Protein AF-A0A523XNG1-F1 (afdb_monomer)

Radius of gyration: 25.29 Å; Cα contacts (8 Å, |Δi|>4): 167; chains: 1; bounding box: 44×69×62 Å

Solvent-accessible surface area (backbone atoms only — not comparable to full-atom values): 12311 Å² total; per-residue (Å²): 112,40,64,36,93,86,78,64,47,81,35,57,76,86,56,52,53,36,89,88,77,67,47,50,52,62,57,50,49,53,42,52,52,52,52,54,37,55,75,67,72,49,75,40,75,43,84,68,94,45,79,54,52,57,51,45,35,73,76,38,58,74,57,48,78,44,50,44,74,53,77,81,76,88,73,95,68,96,73,94,74,93,75,81,92,80,79,80,85,72,84,76,75,63,83,88,76,68,74,87,78,79,88,76,88,79,89,82,88,84,87,89,81,83,95,82,76,81,85,74,83,78,82,66,81,70,62,69,42,67,39,91,83,79,64,46,79,35,60,91,44,64,45,37,93,87,79,60,50,65,45,50,41,63,33,94,88,76,64,49,78,36,53,33,83,38,53,46,35,92,85,78,64,48,78,37,86,46,82,70,82,124

Mean predicted aligned error: 21.6 Å

pLDDT: mean 70.04, std 17.82, range [36.97, 93.69]

Foldseek 3Di:
DAAQPPPRDDDDPPDQADPVPRDGRVLVVVLVVLVVCVVVVAQDEDADDDPSNVVCCVVPVVSVVSYDYDDDDDDDDDDDDDDDPDDPDDDDDPPVPDDDDDDDDDDDDDDDDDDDDDDDPPPPVFPWDQDPPPRDTDGPDQA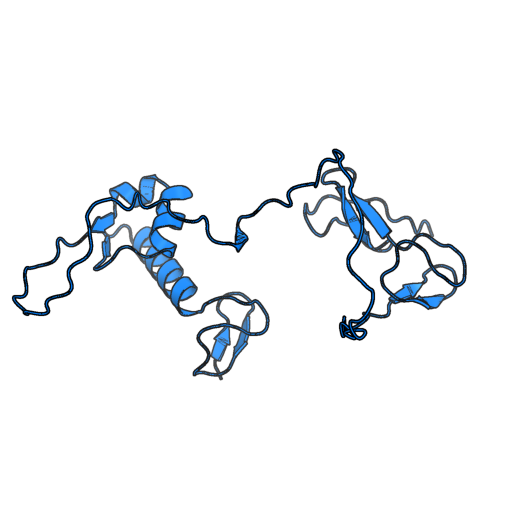GPPPRHGQWDADPVPRDIDGLQDQADPPPRHGDDRPPPD

Secondary structure (DSSP, 8-state):
-EE-TTT--EE-TT-SB-TTT--BHHHHHHHHHHHHHHHTTPPEEESS--HHHHHHHHH-HHHHTTEEEPPPP-----------S-----PPPPGGG-------------------------------EE-TTT--EE-S-SB-TTT--B-EEE-TTT--EEETT-SB-TTT--B---S---

Structure (mmCIF, N/CA/C/O backbone):
data_AF-A0A523XNG1-F1
#
_entry.id   AF-A0A523XNG1-F1
#
loop_
_atom_site.group_PDB
_atom_site.id
_atom_site.type_symbol
_atom_site.label_atom_id
_atom_site.label_alt_id
_atom_site.label_comp_id
_atom_site.label_asym_id
_atom_site.label_entity_id
_atom_site.label_seq_id
_atom_site.pdbx_PDB_ins_code
_atom_site.Cartn_x
_atom_site.Cartn_y
_atom_site.Cartn_z
_atom_site.occupancy
_atom_site.B_iso_or_equiv
_atom_site.auth_seq_id
_atom_site.auth_comp_id
_atom_site.auth_asym_id
_atom_site.auth_atom_id
_atom_site.pdbx_PDB_model_num
ATOM 1 N N . MET A 1 1 ? 13.057 14.222 16.673 1.00 81.25 1 MET A N 1
ATOM 2 C CA . MET A 1 1 ? 12.489 13.292 15.667 1.00 81.25 1 MET A CA 1
ATOM 3 C C . MET A 1 1 ? 11.329 12.572 16.316 1.00 81.25 1 MET A C 1
ATOM 5 O O . MET A 1 1 ? 11.451 12.178 17.470 1.00 81.25 1 MET A O 1
ATOM 9 N N . ARG A 1 2 ? 10.203 12.460 15.618 1.00 88.94 2 ARG A N 1
ATOM 10 C CA . ARG A 1 2 ? 9.001 11.766 16.097 1.00 88.94 2 ARG A CA 1
ATOM 11 C C . ARG A 1 2 ? 8.544 10.768 15.044 1.00 88.94 2 ARG A C 1
ATOM 13 O O . ARG A 1 2 ? 8.898 10.920 13.885 1.00 88.94 2 ARG A O 1
ATOM 20 N N . GLN A 1 3 ? 7.720 9.798 15.419 1.00 92.69 3 GLN A N 1
ATOM 21 C CA . GLN A 1 3 ? 7.167 8.848 14.455 1.00 92.69 3 GLN A CA 1
ATOM 22 C C . GLN A 1 3 ? 5.895 9.390 13.804 1.00 92.69 3 GLN A C 1
ATOM 24 O O . GLN A 1 3 ? 5.039 9.994 14.458 1.00 92.69 3 GLN A O 1
ATOM 29 N N . CYS A 1 4 ? 5.759 9.143 12.506 1.00 90.94 4 CYS A N 1
ATOM 30 C CA . CYS A 1 4 ? 4.531 9.379 11.772 1.00 90.94 4 CYS A CA 1
ATOM 31 C C . CYS A 1 4 ? 3.424 8.456 12.294 1.00 90.94 4 CYS A C 1
ATOM 33 O O . CYS A 1 4 ? 3.558 7.235 12.267 1.00 90.94 4 CYS A O 1
ATOM 35 N N . LEU A 1 5 ? 2.279 9.017 12.680 1.00 89.31 5 LEU A N 1
ATOM 36 C CA . LEU A 1 5 ? 1.151 8.241 13.208 1.00 89.31 5 LEU A CA 1
ATOM 37 C C . LEU A 1 5 ? 0.492 7.316 12.166 1.00 89.31 5 LEU A C 1
ATOM 39 O O . LEU A 1 5 ? -0.215 6.385 12.545 1.00 89.31 5 LEU A O 1
ATOM 43 N N . ALA A 1 6 ? 0.726 7.550 10.869 1.00 88.31 6 ALA A N 1
ATOM 44 C CA . ALA A 1 6 ? 0.162 6.746 9.781 1.00 88.31 6 ALA A CA 1
A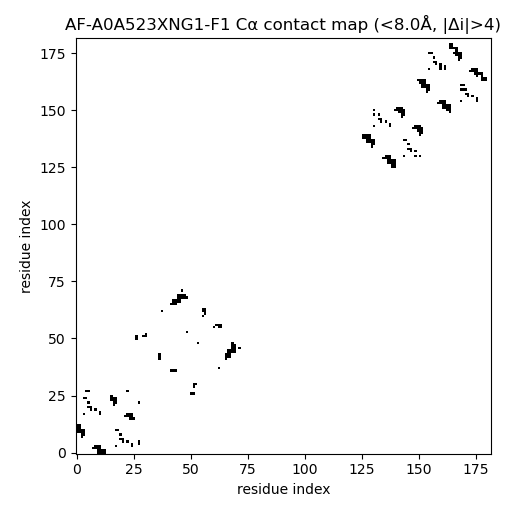TOM 45 C C . ALA A 1 6 ? 1.101 5.641 9.280 1.00 88.31 6 ALA A C 1
ATOM 47 O O . ALA A 1 6 ? 0.650 4.520 9.062 1.00 88.31 6 ALA A O 1
ATOM 48 N N . CYS A 1 7 ? 2.385 5.948 9.061 1.00 91.94 7 CYS A N 1
ATOM 49 C CA . CYS A 1 7 ? 3.336 5.001 8.467 1.00 91.94 7 CYS A CA 1
ATOM 50 C C . CYS A 1 7 ? 4.483 4.583 9.391 1.00 91.94 7 CYS A C 1
ATOM 52 O O . CYS A 1 7 ? 5.326 3.810 8.958 1.00 91.94 7 CYS A O 1
ATOM 54 N N . TRP A 1 8 ? 4.521 5.097 10.624 1.00 91.25 8 TRP A N 1
ATOM 55 C CA . TRP A 1 8 ? 5.505 4.791 11.676 1.00 91.25 8 TRP A CA 1
ATOM 56 C C . TRP A 1 8 ? 6.969 5.119 11.354 1.00 91.25 8 TRP A C 1
ATOM 58 O O . TRP A 1 8 ? 7.839 4.886 12.185 1.00 91.25 8 TRP A O 1
ATOM 68 N N . GLU A 1 9 ? 7.228 5.717 10.195 1.00 93.69 9 GLU A N 1
ATOM 69 C CA . GLU A 1 9 ? 8.536 6.261 9.829 1.00 93.69 9 GLU A CA 1
ATOM 70 C C . GLU A 1 9 ? 8.869 7.512 10.644 1.00 93.69 9 GLU A C 1
ATOM 72 O O . GLU A 1 9 ? 7.973 8.269 11.039 1.00 93.69 9 GLU A O 1
ATOM 77 N N . ASP A 1 10 ? 10.161 7.750 10.852 1.00 93.50 10 ASP A N 1
ATOM 78 C CA . ASP A 1 10 ? 10.650 8.936 11.545 1.00 93.50 10 ASP A CA 1
ATOM 79 C C . ASP A 1 10 ? 10.446 10.198 10.694 1.00 93.50 10 ASP A C 1
ATOM 81 O O . ASP A 1 10 ? 10.717 10.236 9.493 1.00 93.50 10 ASP A O 1
ATOM 85 N N . ILE A 1 11 ? 9.956 11.249 11.342 1.00 91.62 11 ILE A N 1
ATOM 86 C CA . ILE A 1 11 ? 9.750 12.581 10.777 1.00 91.62 11 ILE A CA 1
ATOM 87 C C . ILE A 1 11 ? 10.379 13.636 11.687 1.00 91.62 11 ILE A C 1
ATOM 89 O O . ILE A 1 11 ? 10.555 13.437 12.903 1.00 91.62 11 ILE A O 1
ATOM 93 N N . GLU A 1 12 ? 10.715 14.785 11.105 1.00 89.94 12 GLU A N 1
ATOM 94 C CA . GLU A 1 12 ? 11.171 15.922 11.889 1.00 89.94 12 GLU A CA 1
ATOM 95 C C . GLU A 1 12 ? 10.044 16.415 12.801 1.00 89.94 12 GLU A C 1
ATOM 97 O O . GLU A 1 12 ? 8.850 16.275 12.533 1.00 89.94 12 GLU A O 1
ATOM 102 N N . GLU A 1 13 ? 10.422 16.958 13.952 1.00 84.56 13 GLU A N 1
ATOM 103 C CA . GLU A 1 13 ? 9.447 17.356 14.970 1.00 84.56 13 GLU A CA 1
ATOM 104 C C . GLU A 1 13 ? 8.589 18.544 14.515 1.00 84.56 13 GLU A C 1
ATOM 106 O O . GLU A 1 13 ? 7.437 18.666 14.926 1.00 84.56 13 GLU A O 1
ATOM 111 N N . GLN A 1 14 ? 9.133 19.355 13.606 1.00 86.25 14 GLN A N 1
ATOM 112 C CA . GLN A 1 14 ? 8.494 20.530 13.014 1.00 86.25 14 GLN A CA 1
ATOM 113 C C . GLN A 1 14 ? 7.616 20.183 11.800 1.00 86.25 14 GLN A C 1
ATOM 115 O O . GLN A 1 14 ? 6.763 20.981 11.416 1.00 86.25 14 GLN A O 1
ATOM 120 N N . ASP A 1 15 ? 7.766 18.987 11.224 1.00 87.50 15 ASP A N 1
ATOM 121 C CA . ASP A 1 15 ? 7.017 18.596 10.035 1.00 87.50 15 ASP A CA 1
ATOM 122 C C . ASP A 1 15 ? 5.597 18.172 10.398 1.00 87.50 15 ASP A C 1
ATOM 124 O O . ASP A 1 15 ? 5.360 17.156 11.062 1.00 87.50 15 ASP A O 1
ATOM 128 N N . GLN A 1 16 ? 4.620 18.942 9.922 1.00 90.00 16 GLN A N 1
ATOM 129 C CA . GLN A 1 16 ? 3.205 18.582 10.005 1.00 90.00 16 GLN A CA 1
ATOM 130 C C . GLN A 1 16 ? 2.812 17.548 8.949 1.00 90.00 16 GLN A C 1
ATOM 132 O O . GLN A 1 16 ? 1.878 16.786 9.171 1.00 90.00 16 GLN A O 1
ATOM 137 N N . ILE A 1 17 ? 3.530 17.469 7.828 1.00 92.00 17 ILE A N 1
ATOM 138 C CA . ILE A 1 17 ? 3.247 16.530 6.738 1.00 92.00 17 ILE A CA 1
ATOM 139 C C . ILE A 1 17 ? 4.375 15.505 6.671 1.00 92.00 17 ILE A C 1
ATOM 141 O O . ILE A 1 17 ? 5.542 15.855 6.550 1.00 92.00 17 ILE A O 1
ATOM 145 N N . CYS A 1 18 ? 4.031 14.221 6.714 1.00 91.06 18 CYS A N 1
ATOM 146 C CA . CYS A 1 18 ? 5.023 13.166 6.550 1.00 91.06 18 CYS A CA 1
ATOM 147 C C . CYS A 1 18 ? 5.477 13.073 5.086 1.00 91.06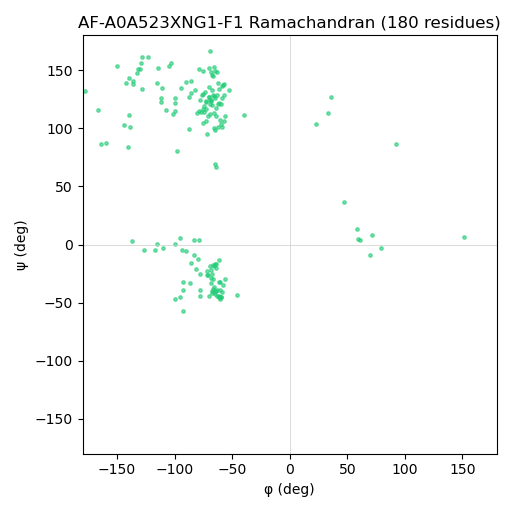 18 CYS A C 1
ATOM 149 O O . CYS A 1 18 ? 4.662 12.797 4.210 1.00 91.06 18 CYS A O 1
ATOM 151 N N . LEU A 1 19 ? 6.776 13.205 4.818 1.00 89.88 19 LEU A N 1
ATOM 152 C CA . LEU A 1 19 ? 7.330 13.089 3.460 1.00 89.88 19 LEU A CA 1
ATOM 153 C C . LEU A 1 19 ? 7.254 11.667 2.878 1.00 89.88 19 LEU A C 1
ATOM 155 O O . LEU A 1 19 ? 7.269 11.500 1.661 1.00 89.88 19 LEU A O 1
ATOM 159 N N . HIS A 1 20 ? 7.146 10.640 3.724 1.00 90.19 20 HIS A N 1
ATOM 160 C CA . HIS A 1 20 ? 7.049 9.252 3.274 1.00 90.19 20 HIS A CA 1
ATOM 161 C C . HIS A 1 20 ? 5.645 8.896 2.760 1.00 90.19 20 HIS A C 1
ATOM 163 O O . HIS A 1 20 ? 5.504 8.259 1.717 1.00 90.19 20 HIS A O 1
ATOM 169 N N . CYS A 1 21 ? 4.597 9.305 3.484 1.00 90.44 21 CYS A N 1
ATOM 170 C CA . CYS A 1 21 ? 3.212 8.930 3.169 1.00 90.44 21 CYS A CA 1
ATOM 171 C C . CYS A 1 21 ? 2.292 10.103 2.795 1.00 90.44 21 CYS A C 1
ATOM 173 O O . CYS A 1 21 ? 1.131 9.876 2.466 1.00 90.44 21 CYS A O 1
ATOM 175 N N . GLY A 1 22 ? 2.769 11.347 2.866 1.00 88.81 22 GLY A N 1
ATOM 176 C CA . GLY A 1 22 ? 1.997 12.559 2.573 1.00 88.81 22 GLY A CA 1
ATOM 177 C C . GLY A 1 22 ? 0.936 12.914 3.617 1.00 88.81 22 GLY A C 1
ATOM 178 O O . GLY A 1 22 ? 0.122 13.799 3.375 1.00 88.81 22 GLY A O 1
ATOM 179 N N . SER A 1 23 ? 0.898 12.223 4.759 1.00 88.19 23 SER A N 1
ATOM 180 C CA . SER A 1 23 ? -0.174 12.413 5.741 1.00 88.19 23 SER A CA 1
ATOM 181 C C . SER A 1 23 ? 0.076 13.612 6.652 1.00 88.19 23 SER A C 1
ATOM 183 O O . SER A 1 23 ? 1.158 13.719 7.243 1.00 88.19 23 SER A O 1
ATOM 185 N N . ASN A 1 24 ? -0.950 14.450 6.830 1.00 92.31 24 ASN A N 1
ATOM 186 C CA . ASN A 1 24 ? -0.953 15.527 7.814 1.00 92.31 24 ASN A CA 1
ATOM 187 C C . ASN A 1 24 ? -1.142 14.945 9.226 1.00 92.31 24 ASN A C 1
ATOM 189 O O . ASN A 1 24 ? -2.121 14.264 9.525 1.00 92.31 24 ASN A O 1
ATOM 193 N N . GLN A 1 25 ? -0.162 15.175 10.091 1.00 88.19 25 GLN A N 1
ATOM 194 C CA . GLN A 1 25 ? -0.109 14.623 11.435 1.00 88.19 25 GLN A CA 1
ATOM 195 C C . GLN A 1 25 ? -1.137 15.250 12.374 1.00 88.19 25 GLN A C 1
ATOM 197 O O . GLN A 1 25 ? -1.531 14.582 13.325 1.00 88.19 25 GLN A O 1
ATOM 202 N N . ASP A 1 26 ? -1.570 16.486 12.132 1.00 87.56 26 ASP A N 1
ATOM 203 C CA . ASP A 1 26 ? -2.567 17.142 12.979 1.00 87.56 26 ASP A CA 1
ATOM 204 C C . ASP A 1 26 ? -3.974 16.621 12.670 1.00 87.56 26 ASP A C 1
ATOM 206 O O . ASP A 1 26 ? -4.698 16.256 13.591 1.00 87.56 26 ASP A O 1
ATOM 210 N N . GLU A 1 27 ? -4.293 16.374 11.396 1.00 85.81 27 GLU A N 1
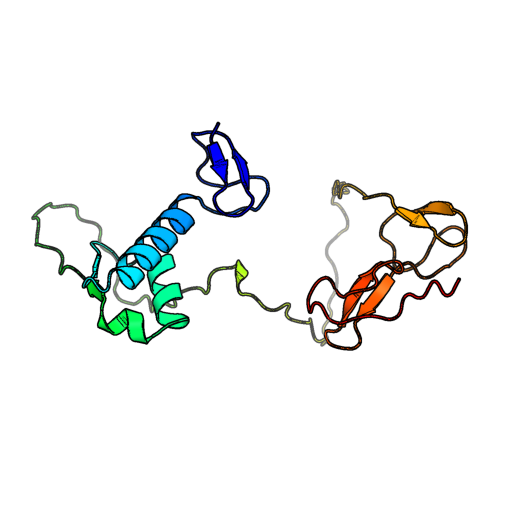ATOM 211 C CA . GLU A 1 27 ? -5.543 15.697 11.017 1.00 85.81 27 GLU A CA 1
ATOM 212 C C . GLU A 1 27 ? -5.640 14.279 11.612 1.00 85.81 27 GLU A C 1
ATOM 214 O O . GLU A 1 27 ? -6.702 13.855 12.073 1.00 85.81 27 GLU A O 1
ATOM 219 N N . ILE A 1 28 ? -4.523 13.539 11.650 1.00 86.00 28 ILE A N 1
ATOM 220 C CA . ILE A 1 28 ? -4.485 12.202 12.264 1.00 86.00 28 ILE A CA 1
ATOM 221 C C . ILE A 1 28 ? -4.683 12.282 13.782 1.00 86.00 28 ILE A C 1
ATOM 223 O O . ILE A 1 28 ? -5.375 11.433 14.351 1.00 86.00 28 ILE A O 1
ATOM 227 N N . LYS A 1 29 ? -4.090 13.279 14.452 1.00 84.75 29 LYS A N 1
ATOM 228 C CA . LYS A 1 29 ? -4.289 13.494 15.894 1.00 84.75 29 LYS A CA 1
ATOM 229 C C . LYS A 1 29 ? -5.742 13.831 16.203 1.00 84.75 29 LYS A C 1
ATOM 231 O O . LYS A 1 29 ? -6.294 13.238 17.128 1.00 84.75 29 LYS A O 1
ATOM 236 N N . ASP A 1 30 ? -6.359 14.712 15.422 1.00 83.81 30 ASP A N 1
ATOM 237 C CA . ASP A 1 30 ? -7.764 15.090 15.586 1.00 83.81 30 ASP A CA 1
ATOM 238 C C . ASP A 1 30 ? -8.676 13.875 15.418 1.00 83.81 30 ASP A C 1
ATOM 240 O O . ASP A 1 30 ? -9.521 13.597 16.271 1.00 83.81 30 ASP A O 1
ATOM 244 N N . TYR A 1 31 ? -8.446 13.074 14.376 1.00 83.25 31 TYR A N 1
ATOM 245 C CA . TYR A 1 31 ? -9.185 11.833 14.170 1.00 83.25 31 TYR A CA 1
ATOM 246 C C . TYR A 1 31 ? -9.010 10.854 15.341 1.00 83.25 31 TYR A C 1
ATOM 248 O O . TYR A 1 31 ? -9.989 10.298 15.846 1.00 83.25 31 TYR A O 1
ATOM 256 N N . LEU A 1 32 ? -7.780 10.658 15.824 1.00 80.88 32 LEU A N 1
ATOM 257 C CA . LEU A 1 32 ? -7.512 9.773 16.956 1.00 80.88 32 LEU A CA 1
ATOM 258 C C . LEU A 1 32 ? -8.187 10.278 18.241 1.00 80.88 32 LEU A C 1
ATOM 260 O O . LEU A 1 32 ? -8.748 9.477 18.991 1.00 80.88 32 LEU A O 1
ATOM 264 N N . ALA A 1 33 ? -8.190 11.591 18.477 1.00 80.25 33 ALA A N 1
ATOM 265 C CA . ALA A 1 33 ? -8.888 12.206 19.600 1.00 80.25 33 ALA A CA 1
ATOM 266 C C . ALA A 1 33 ? -10.401 11.947 19.529 1.00 80.25 33 ALA A C 1
ATOM 268 O O . ALA A 1 33 ? -10.994 11.522 20.524 1.00 80.25 33 ALA A O 1
ATOM 269 N N . LEU A 1 34 ? -11.015 12.102 18.351 1.00 79.88 34 LEU A N 1
ATOM 270 C CA . LEU A 1 34 ? -12.432 11.794 18.134 1.00 79.88 34 LEU A CA 1
ATOM 271 C C . LEU A 1 34 ? -12.747 10.316 18.393 1.00 79.88 34 LEU A C 1
ATOM 273 O O . LEU A 1 34 ? -13.706 10.000 19.100 1.00 79.88 34 LEU A O 1
ATOM 277 N N . VAL A 1 35 ? -11.915 9.399 17.891 1.00 80.25 35 VAL A N 1
ATOM 278 C CA . VAL A 1 35 ? -12.077 7.954 18.119 1.00 80.25 35 VAL A CA 1
ATOM 279 C C . VAL A 1 35 ? -11.989 7.615 19.608 1.00 80.25 35 VAL A C 1
ATOM 281 O O . VAL A 1 35 ? -12.823 6.867 20.122 1.00 80.25 35 VAL A O 1
ATOM 284 N N . LEU A 1 36 ? -11.020 8.184 20.328 1.00 75.00 36 LEU A N 1
ATOM 285 C CA . LEU A 1 36 ? -10.857 7.960 21.766 1.00 75.00 36 LEU A CA 1
ATOM 286 C C . LEU A 1 36 ? -12.027 8.533 22.578 1.00 75.00 36 LEU A C 1
ATOM 288 O O . LEU A 1 36 ? -12.457 7.920 23.559 1.00 75.00 36 LEU A O 1
ATOM 292 N N . LEU A 1 37 ? -12.576 9.679 22.176 1.00 74.19 37 LEU A N 1
ATOM 293 C CA . LEU A 1 37 ? -13.760 10.257 22.809 1.00 74.19 37 LEU A CA 1
ATOM 294 C C . LEU A 1 37 ? -15.012 9.402 22.569 1.00 74.19 37 LEU A C 1
ATOM 296 O O . LEU A 1 37 ? -15.747 9.128 23.524 1.00 74.19 37 LEU A O 1
ATOM 300 N N . LYS A 1 38 ? -15.189 8.886 21.346 1.00 72.19 38 LYS A N 1
ATOM 301 C CA . LYS A 1 38 ? -16.252 7.929 21.008 1.00 72.19 38 LYS A CA 1
ATOM 302 C C . LYS A 1 38 ? -16.147 6.648 21.840 1.00 72.19 38 LYS A C 1
ATOM 304 O O . LYS A 1 38 ? -17.142 6.197 22.405 1.00 72.19 38 LYS A O 1
ATOM 309 N N . GLN A 1 39 ? -14.945 6.086 21.991 1.00 74.88 39 GLN A N 1
ATOM 310 C CA . GLN A 1 39 ? -14.715 4.897 22.826 1.00 74.88 39 GLN A CA 1
ATOM 311 C C . GLN A 1 39 ? -15.082 5.126 24.299 1.00 74.88 39 GLN A C 1
ATOM 313 O O . GLN A 1 39 ? -15.559 4.209 24.965 1.00 74.88 39 GLN A O 1
ATOM 318 N N . ARG A 1 40 ? -14.912 6.352 24.809 1.00 70.69 40 ARG A N 1
ATOM 319 C CA . ARG A 1 40 ? -15.305 6.718 26.178 1.00 70.69 40 ARG A CA 1
ATOM 320 C C . ARG A 1 40 ? -16.789 7.092 26.324 1.00 70.69 40 ARG A C 1
ATOM 322 O O . ARG A 1 40 ? -17.175 7.469 27.429 1.00 70.69 40 ARG A O 1
ATOM 329 N N . LYS A 1 41 ? -17.609 6.988 25.263 1.00 62.50 41 LYS A N 1
ATOM 330 C CA . LYS A 1 41 ? -19.041 7.369 25.227 1.00 62.50 41 LYS A CA 1
ATOM 331 C C . LYS A 1 41 ? -19.316 8.749 25.841 1.00 62.50 41 LYS A C 1
ATOM 333 O O . LYS A 1 41 ? -20.301 8.940 26.553 1.00 62.50 41 LYS A O 1
ATOM 338 N N . LYS A 1 42 ? -18.408 9.703 25.640 1.00 62.62 42 LYS A N 1
ATOM 339 C CA . LYS A 1 42 ? -18.597 11.075 26.119 1.00 62.62 42 LYS A CA 1
ATOM 340 C C . LYS A 1 42 ? -19.200 11.899 24.991 1.00 62.62 42 LYS A C 1
ATOM 342 O O . LYS A 1 42 ? -18.708 11.815 23.872 1.00 62.62 42 LYS A O 1
ATOM 347 N N . LYS A 1 43 ? -20.217 12.709 25.300 1.00 61.66 43 LYS A N 1
ATOM 348 C CA . LYS A 1 43 ? -20.688 13.750 24.378 1.00 61.66 43 LYS A CA 1
ATOM 349 C C . LYS A 1 43 ? -19.522 14.675 24.054 1.00 61.66 43 LYS A C 1
ATOM 351 O O . LYS A 1 43 ? -18.823 15.119 24.969 1.00 61.66 43 LYS A O 1
ATOM 356 N N . ILE A 1 44 ? -19.292 14.906 22.769 1.00 65.69 44 ILE A N 1
ATOM 357 C CA . ILE 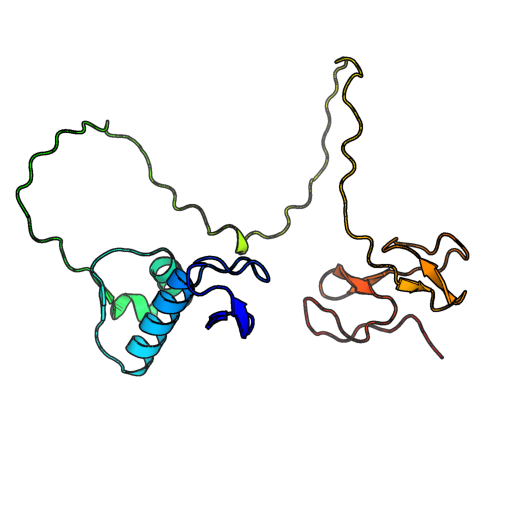A 1 44 ? -18.142 15.664 22.287 1.00 65.69 44 ILE A CA 1
ATOM 358 C C . ILE A 1 44 ? -18.609 17.081 21.977 1.00 65.69 44 ILE A C 1
ATOM 360 O O . ILE A 1 44 ? -19.547 17.271 21.204 1.00 65.69 44 ILE A O 1
ATOM 364 N N . THR A 1 45 ? -17.941 18.073 22.564 1.00 60.94 45 THR A N 1
ATOM 365 C CA . THR A 1 45 ? -18.105 19.480 22.188 1.00 60.94 45 THR A CA 1
ATOM 366 C C . THR A 1 45 ? -16.862 19.922 21.435 1.00 60.94 45 THR A C 1
ATOM 368 O O . THR A 1 45 ? -15.774 19.913 22.010 1.00 60.94 45 THR A O 1
ATOM 371 N N . ILE A 1 46 ? -17.011 20.270 20.157 1.00 61.50 46 ILE A N 1
ATOM 372 C CA . ILE A 1 46 ? -15.894 20.677 19.289 1.00 61.50 46 ILE A CA 1
ATOM 373 C C . ILE A 1 46 ? -16.036 22.173 18.980 1.00 61.50 46 ILE A C 1
ATOM 375 O O . ILE A 1 46 ? -17.155 22.614 18.691 1.00 61.50 46 ILE A O 1
ATOM 379 N N . PRO A 1 47 ? -14.944 22.957 19.071 1.00 54.06 47 PRO A N 1
ATOM 380 C CA . PRO A 1 47 ? -14.983 24.403 18.854 1.00 54.06 47 PRO A CA 1
ATOM 381 C C . PRO A 1 47 ? -15.179 24.810 17.384 1.00 54.06 47 PRO A C 1
ATOM 383 O O . PRO A 1 47 ? -15.733 25.875 17.141 1.00 54.06 47 PRO A O 1
ATOM 386 N N . GLU A 1 48 ? -14.778 23.981 16.413 1.00 68.25 48 GLU A N 1
ATOM 387 C CA . GLU A 1 48 ? -14.900 24.278 14.978 1.00 68.25 48 GLU A CA 1
ATOM 388 C C . GLU A 1 48 ? -15.082 22.993 14.148 1.00 68.25 48 GLU A C 1
ATOM 390 O O . GLU A 1 48 ? -14.670 21.907 14.564 1.00 68.25 48 GLU A O 1
ATOM 395 N N . GLN A 1 49 ? -15.725 23.096 12.982 1.00 67.38 49 GLN A N 1
ATOM 396 C CA . GLN A 1 49 ? -15.910 21.975 12.060 1.00 67.38 49 GLN A CA 1
ATOM 397 C C . GLN A 1 49 ? -14.597 21.682 11.325 1.00 67.38 49 GLN A C 1
ATOM 399 O O . GLN A 1 49 ? -14.099 22.516 10.575 1.00 67.38 49 GLN A O 1
ATOM 404 N N . THR A 1 50 ? -14.032 20.493 11.539 1.00 72.00 50 THR A N 1
ATOM 405 C CA . THR A 1 50 ? -12.790 20.059 10.884 1.00 72.00 50 THR A CA 1
ATOM 406 C C . THR A 1 50 ? -13.070 19.038 9.782 1.00 72.00 50 THR A C 1
ATOM 408 O O . THR A 1 50 ? -14.028 18.268 9.860 1.00 72.00 50 THR A O 1
ATOM 411 N N . SER A 1 51 ? -12.188 18.955 8.782 1.00 68.88 51 SER A N 1
ATOM 412 C CA . SER A 1 51 ? -12.265 17.958 7.698 1.00 68.88 51 SER A CA 1
ATOM 413 C C . SER A 1 51 ? -12.305 16.510 8.213 1.00 68.88 51 SER A C 1
ATOM 415 O O . SER A 1 51 ? -12.902 15.629 7.593 1.00 68.88 51 SER A O 1
ATOM 417 N N . ALA A 1 52 ? -11.680 16.253 9.368 1.00 65.25 52 ALA A N 1
ATOM 418 C CA . ALA A 1 52 ? -11.718 14.957 10.041 1.00 65.25 52 ALA A CA 1
ATOM 419 C C . ALA A 1 52 ? -13.118 14.632 10.590 1.00 65.25 52 ALA A C 1
ATOM 421 O O . ALA A 1 52 ? -13.524 13.470 10.588 1.00 65.25 52 ALA A O 1
ATOM 422 N N . LEU A 1 53 ? -13.868 15.647 11.025 1.00 66.88 53 LEU A N 1
ATOM 423 C CA . LEU A 1 53 ? -15.222 15.494 11.542 1.00 66.88 53 LEU A CA 1
ATOM 424 C C . LEU A 1 53 ? -16.216 15.131 10.437 1.00 66.88 53 LEU A C 1
ATOM 426 O O . LEU A 1 53 ? -16.999 14.202 10.619 1.00 66.88 53 LEU A O 1
ATOM 430 N N . ASP A 1 54 ? -16.136 15.797 9.283 1.00 66.12 54 ASP A N 1
ATOM 431 C CA . ASP A 1 54 ? -16.991 15.494 8.126 1.00 66.12 54 ASP A CA 1
ATOM 432 C C . ASP A 1 54 ? -16.814 14.041 7.668 1.00 66.12 54 ASP A C 1
ATOM 434 O O . ASP A 1 54 ? -17.785 13.330 7.418 1.00 66.12 54 ASP A O 1
ATOM 438 N N . TYR A 1 55 ? -15.572 13.551 7.656 1.00 65.88 55 TYR A N 1
ATOM 439 C CA . TYR A 1 55 ? -15.290 12.154 7.341 1.00 65.88 55 TYR A CA 1
ATOM 440 C C . TYR A 1 55 ? -15.855 11.177 8.386 1.00 65.88 55 TYR A C 1
ATOM 442 O O . TYR A 1 55 ? -16.385 10.122 8.034 1.00 65.88 55 TYR A O 1
ATOM 450 N N . VAL A 1 56 ? -15.761 11.510 9.677 1.00 66.06 56 VAL A N 1
ATOM 451 C CA . VAL A 1 56 ? -16.334 10.686 10.754 1.00 66.06 56 VAL A CA 1
ATOM 452 C C . VAL A 1 56 ? -17.859 10.615 10.636 1.00 66.06 56 VAL A C 1
ATOM 454 O O . VAL A 1 56 ? -18.421 9.534 10.816 1.00 66.06 56 VAL A O 1
ATOM 457 N N . ILE A 1 57 ? -18.514 11.726 10.290 1.00 68.81 57 ILE A N 1
ATOM 458 C CA . ILE A 1 57 ? -19.963 11.792 10.058 1.00 68.81 57 ILE A CA 1
ATOM 459 C C . ILE A 1 57 ? -20.362 10.935 8.842 1.00 68.81 57 ILE A C 1
ATOM 461 O O . ILE A 1 57 ? -21.334 10.184 8.928 1.00 68.81 57 ILE A O 1
ATOM 465 N N . ASP A 1 58 ? -19.589 10.981 7.751 1.00 65.06 58 ASP A N 1
ATOM 46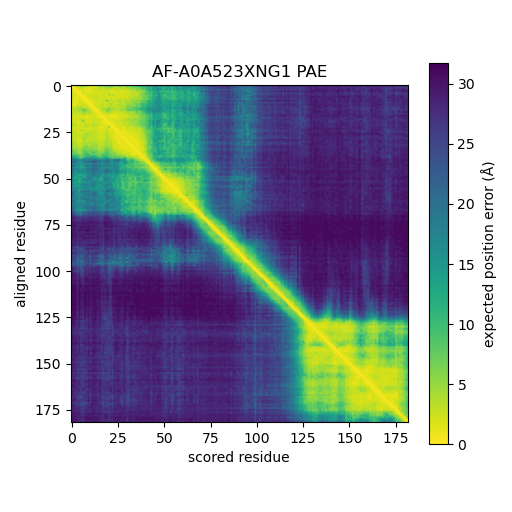6 C CA . ASP A 1 58 ? -19.836 10.194 6.531 1.00 65.06 58 ASP A CA 1
ATOM 467 C C . ASP A 1 58 ? -19.671 8.677 6.741 1.00 65.06 58 ASP A C 1
ATOM 469 O O . ASP A 1 58 ? -20.418 7.876 6.173 1.00 65.06 58 ASP A O 1
ATOM 473 N N . VAL A 1 59 ? -18.679 8.256 7.533 1.00 62.31 59 VAL A N 1
ATOM 474 C CA . VAL A 1 59 ? -18.364 6.830 7.744 1.00 62.31 59 VAL A CA 1
ATOM 475 C C . VAL A 1 59 ? -19.194 6.210 8.864 1.00 62.31 59 VAL A C 1
ATOM 477 O O . VAL A 1 59 ? -19.534 5.027 8.799 1.00 62.31 59 VAL A O 1
ATOM 480 N N . ASP A 1 60 ? -19.524 6.984 9.894 1.00 64.38 60 ASP A N 1
ATOM 481 C CA . ASP A 1 60 ? -20.280 6.508 11.043 1.00 64.38 60 ASP A CA 1
ATOM 482 C C . ASP A 1 60 ? -21.287 7.576 11.504 1.00 64.38 60 ASP A C 1
ATOM 484 O O . ASP A 1 60 ? -21.024 8.324 12.456 1.00 64.38 60 ASP A O 1
ATOM 488 N N . PRO A 1 61 ? -22.472 7.628 10.863 1.00 65.25 61 PRO A N 1
ATOM 489 C CA . PRO A 1 61 ? -23.463 8.681 11.092 1.00 65.25 61 PRO A CA 1
ATOM 490 C C . PRO A 1 61 ? -24.025 8.682 12.517 1.00 65.25 61 PRO A C 1
ATOM 492 O O . PRO A 1 61 ? -24.562 9.689 12.961 1.00 65.25 61 PRO A O 1
ATOM 495 N N . LYS A 1 62 ? -23.860 7.587 13.271 1.00 66.94 62 LYS A N 1
ATOM 496 C CA . LYS A 1 62 ? -24.263 7.512 14.684 1.00 66.94 62 LYS A CA 1
ATOM 497 C C . LYS A 1 62 ? -23.395 8.399 15.572 1.00 66.94 62 LYS A C 1
ATOM 499 O O . LYS A 1 62 ? -23.861 8.895 16.586 1.00 66.94 62 LYS A O 1
ATOM 504 N N . THR A 1 63 ? -22.141 8.631 15.178 1.00 64.06 63 THR A N 1
ATOM 505 C CA . THR A 1 63 ? -21.239 9.548 15.893 1.00 64.06 63 THR A CA 1
ATOM 506 C C . THR A 1 63 ? -21.715 10.994 15.789 1.00 64.06 63 THR A C 1
ATOM 508 O O . THR A 1 63 ? -21.486 11.767 16.712 1.00 64.06 63 THR A O 1
ATOM 511 N N . ALA A 1 64 ? -22.399 11.357 14.697 1.00 61.56 64 ALA A N 1
ATOM 512 C CA . ALA A 1 64 ? -22.924 12.705 14.488 1.00 61.56 64 ALA A CA 1
ATOM 513 C C . ALA A 1 64 ? -23.942 13.105 15.568 1.00 61.56 64 ALA A C 1
ATOM 515 O O . ALA A 1 64 ? -23.997 14.267 15.955 1.00 61.56 64 ALA A O 1
ATOM 516 N N . GLU A 1 65 ? -24.704 12.142 16.094 1.00 64.56 65 GLU A N 1
ATOM 517 C CA . GLU A 1 65 ? -25.705 12.378 17.141 1.00 64.56 65 GLU A CA 1
ATOM 518 C C . GLU A 1 65 ? -25.069 12.678 18.515 1.00 64.56 65 GLU A C 1
ATOM 520 O O . GLU A 1 65 ? -25.687 13.323 19.364 1.00 64.56 65 GLU A O 1
ATOM 525 N N . ASP A 1 66 ? -23.817 12.255 18.724 1.00 65.38 66 ASP A N 1
ATOM 526 C CA . ASP A 1 66 ? -23.045 12.469 19.956 1.00 65.38 66 ASP A CA 1
ATOM 527 C C . ASP A 1 66 ? -22.151 13.727 19.908 1.00 65.38 66 ASP A C 1
ATOM 529 O O . ASP A 1 66 ? -21.513 14.080 20.910 1.00 65.38 66 ASP A O 1
ATOM 533 N N . ILE A 1 67 ? -22.099 14.406 18.756 1.00 64.50 67 ILE A N 1
ATOM 534 C CA . ILE A 1 67 ? -21.303 15.614 18.529 1.00 64.50 67 ILE A CA 1
ATOM 535 C C . ILE A 1 67 ? -22.204 16.847 18.648 1.00 64.50 67 ILE A C 1
ATOM 537 O O . ILE A 1 67 ? -23.165 17.027 17.905 1.00 64.50 67 ILE A O 1
ATOM 541 N N . THR A 1 68 ? -21.853 17.746 19.562 1.00 64.75 68 THR A N 1
ATOM 542 C CA . THR A 1 68 ? -22.463 19.075 19.683 1.00 64.75 68 THR A CA 1
ATOM 543 C C . THR A 1 68 ? -21.450 20.142 19.297 1.00 64.75 68 THR A C 1
ATOM 545 O O . THR A 1 68 ? -20.385 20.247 19.899 1.00 64.75 68 THR A O 1
ATOM 548 N N . PHE A 1 69 ? -21.782 20.966 18.308 1.00 66.75 69 PHE A N 1
ATOM 549 C CA . PHE A 1 69 ? -20.980 22.137 17.966 1.00 66.75 69 PHE A CA 1
ATOM 550 C C . PHE A 1 69 ? -21.209 23.234 19.004 1.00 66.75 69 PHE A C 1
ATOM 552 O O . PHE A 1 69 ? -22.356 23.575 19.314 1.00 66.75 69 PHE A O 1
ATOM 559 N N . ALA A 1 70 ? -20.131 23.793 19.553 1.00 50.94 70 ALA A N 1
ATOM 560 C CA . ALA A 1 70 ? -20.258 24.982 20.380 1.00 50.94 70 ALA A CA 1
ATOM 561 C C . ALA A 1 70 ? -20.708 26.149 19.488 1.00 50.94 70 ALA A C 1
ATOM 563 O O . ALA A 1 70 ? -20.029 26.512 18.532 1.00 50.94 70 ALA A O 1
ATOM 564 N N . LYS A 1 71 ? -21.871 26.739 19.788 1.00 43.62 71 LYS A N 1
ATOM 565 C CA . LYS A 1 71 ? -22.289 28.008 19.183 1.00 43.62 71 LYS A CA 1
ATOM 566 C C . LYS A 1 71 ? -21.222 29.055 19.534 1.00 43.62 71 LYS A C 1
ATOM 568 O O . LYS A 1 71 ? -20.951 29.204 20.728 1.00 43.62 71 LYS A O 1
ATOM 573 N N . PRO A 1 72 ? -20.626 29.770 18.564 1.00 41.28 72 PRO A N 1
ATOM 574 C CA . PRO A 1 72 ? -19.605 30.755 18.883 1.00 41.28 72 PRO A CA 1
ATOM 575 C C . PRO A 1 72 ? -20.225 31.833 19.775 1.00 41.28 72 PRO A C 1
ATOM 577 O O . PRO A 1 72 ? -21.245 32.441 19.431 1.00 41.28 72 PRO A O 1
ATOM 580 N N . ALA A 1 73 ? -19.641 32.012 20.960 1.00 37.19 73 ALA A N 1
ATOM 581 C CA . ALA A 1 73 ? -19.919 33.161 21.799 1.00 37.19 73 ALA A CA 1
ATOM 582 C C . ALA A 1 73 ? -19.458 34.403 21.033 1.00 37.19 73 ALA A C 1
ATOM 584 O O . ALA A 1 73 ? -18.355 34.442 20.494 1.00 37.19 73 ALA A O 1
ATOM 585 N N . ALA A 1 74 ? -20.351 35.383 20.932 1.00 42.03 74 ALA A N 1
ATOM 586 C CA . ALA A 1 74 ? -20.066 36.664 20.322 1.00 42.03 74 ALA A CA 1
ATOM 587 C C . ALA A 1 74 ? -18.927 37.353 21.085 1.00 42.03 74 ALA A C 1
ATOM 589 O O . ALA A 1 74 ? -19.137 37.852 22.188 1.00 42.03 74 ALA A O 1
ATOM 590 N N . GLU A 1 75 ? -17.746 37.403 20.481 1.00 38.41 75 GLU A N 1
ATOM 591 C CA . GLU A 1 75 ? -16.716 38.372 20.828 1.00 38.41 75 GLU A CA 1
ATOM 592 C C . GLU A 1 75 ? -16.750 39.485 19.780 1.00 38.41 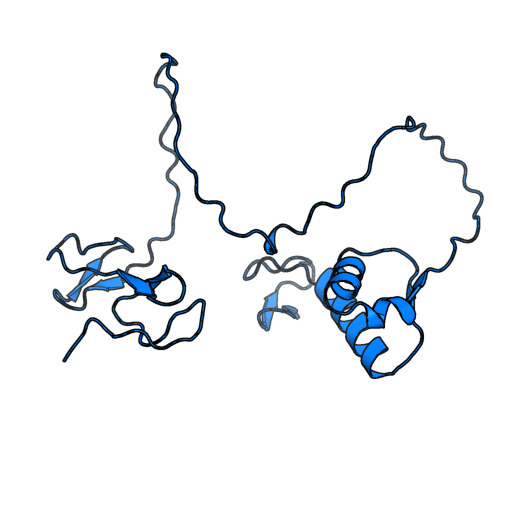75 GLU A C 1
ATOM 594 O O . GLU A 1 75 ? -16.490 39.295 18.592 1.00 38.41 75 GLU A O 1
ATOM 599 N N . THR A 1 76 ? -17.161 40.662 20.243 1.00 43.41 76 THR A N 1
ATOM 600 C CA . THR A 1 76 ? -17.017 41.946 19.566 1.00 43.41 76 THR A CA 1
ATOM 601 C C . THR A 1 76 ? -15.545 42.207 19.262 1.00 43.41 76 THR A C 1
ATOM 603 O O . THR A 1 76 ? -14.777 42.557 20.154 1.00 43.41 76 THR A O 1
ATOM 606 N N . GLY A 1 77 ? -15.177 42.073 17.993 1.00 38.19 77 GLY A N 1
ATOM 607 C CA . GLY A 1 77 ? -13.917 42.544 17.433 1.00 38.19 77 GLY A CA 1
ATOM 608 C C . GLY A 1 77 ? -14.168 43.033 16.014 1.00 38.19 77 GLY A C 1
ATOM 609 O O . GLY A 1 77 ? -14.363 42.238 15.098 1.00 38.19 77 GLY A O 1
ATOM 610 N N . GLU A 1 78 ? -14.235 44.352 15.844 1.00 40.47 78 GLU A N 1
ATOM 611 C CA . GLU A 1 78 ? -14.306 45.013 14.544 1.00 40.47 78 GLU A CA 1
ATOM 612 C C . GLU A 1 78 ? -13.117 44.610 13.668 1.00 40.47 78 GLU A C 1
ATOM 614 O O . GLU A 1 78 ? -12.005 45.073 13.883 1.00 40.47 78 GLU A O 1
ATOM 619 N N . HIS A 1 79 ? -13.366 43.837 12.613 1.00 42.25 79 HIS A N 1
ATOM 620 C CA . HIS A 1 79 ? -12.587 43.936 11.384 1.00 42.25 79 HIS A CA 1
ATOM 621 C C . HIS A 1 79 ? -13.520 43.815 10.182 1.00 42.25 79 HIS A C 1
ATOM 623 O O . HIS A 1 79 ? -14.129 42.783 9.907 1.00 42.25 79 HIS A O 1
ATOM 629 N N . GLN A 1 80 ? -13.652 44.933 9.472 1.00 45.56 80 GLN A N 1
ATOM 630 C CA . GLN A 1 80 ? -14.372 45.029 8.214 1.00 45.56 80 GLN A CA 1
ATOM 631 C C . GLN A 1 80 ? -13.652 44.199 7.145 1.00 45.56 80 GLN A C 1
ATOM 633 O O . GLN A 1 80 ? -12.576 44.569 6.687 1.00 45.56 80 GLN A O 1
ATOM 638 N N . ALA A 1 81 ? -14.289 43.130 6.679 1.00 36.97 81 ALA A N 1
ATOM 639 C CA . ALA A 1 81 ? -14.027 42.569 5.362 1.00 36.97 81 ALA A CA 1
ATOM 640 C C . ALA A 1 81 ? -15.364 42.166 4.735 1.00 36.97 81 ALA A C 1
ATOM 642 O O . ALA A 1 81 ? -15.971 41.152 5.070 1.00 36.97 81 ALA A O 1
ATOM 643 N N . ARG A 1 82 ? -15.852 43.021 3.834 1.00 42.62 82 ARG A N 1
ATOM 644 C CA . ARG A 1 82 ? -17.029 42.756 3.007 1.00 42.62 82 ARG A CA 1
ATOM 645 C C . ARG A 1 82 ? -16.749 41.542 2.116 1.00 42.62 82 ARG A C 1
ATOM 647 O O . ARG A 1 82 ? -15.848 41.601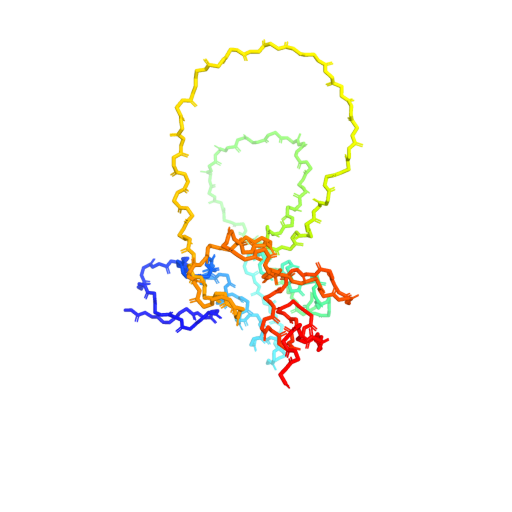 1.285 1.00 42.62 82 ARG A O 1
ATOM 654 N N . THR A 1 83 ? -17.554 40.490 2.228 1.00 46.59 83 THR A N 1
ATOM 655 C CA . THR A 1 83 ? -17.687 39.445 1.199 1.00 46.59 83 THR A CA 1
ATOM 656 C C . THR A 1 83 ? -19.113 39.469 0.631 1.00 46.59 83 THR A C 1
ATOM 658 O O . THR A 1 83 ? -20.062 39.693 1.384 1.00 46.59 83 THR A O 1
ATOM 661 N N . PRO A 1 84 ? -19.292 39.310 -0.694 1.00 45.28 84 PRO A N 1
ATOM 662 C CA . PRO A 1 84 ? -20.606 39.349 -1.331 1.00 45.28 84 PRO A CA 1
ATOM 663 C C . PRO A 1 84 ? -21.411 38.054 -1.091 1.00 45.28 84 PRO A C 1
ATOM 665 O O . PRO A 1 84 ? -20.823 36.975 -0.993 1.00 45.28 84 PRO A O 1
ATOM 668 N N . PRO A 1 85 ? -22.755 38.125 -1.038 1.00 44.12 85 PRO A N 1
ATOM 669 C CA . PRO A 1 85 ? -23.612 36.955 -0.879 1.00 44.12 85 PRO A CA 1
ATOM 670 C C . PRO A 1 85 ? -23.742 36.206 -2.214 1.00 44.12 85 PRO A C 1
ATOM 672 O O . PRO A 1 85 ? -24.149 36.792 -3.215 1.00 44.12 85 PRO A O 1
ATOM 675 N N . GLY A 1 86 ? -23.414 34.910 -2.237 1.00 50.31 86 GLY A N 1
ATOM 676 C CA . GLY A 1 86 ? -23.693 34.062 -3.407 1.00 50.31 86 GLY A CA 1
ATOM 677 C C . GLY A 1 86 ? -22.767 32.871 -3.661 1.00 50.31 86 GLY A C 1
ATOM 678 O O . GLY A 1 86 ? -22.917 32.222 -4.693 1.00 50.31 86 GLY A O 1
ATOM 679 N N . ALA A 1 87 ? -21.820 32.549 -2.778 1.00 42.31 87 ALA A N 1
ATOM 680 C CA . ALA A 1 87 ? -20.985 31.363 -2.958 1.00 42.31 87 ALA A CA 1
ATOM 681 C C . ALA A 1 87 ? -21.662 30.125 -2.349 1.00 42.31 87 ALA A C 1
ATOM 683 O O . ALA A 1 87 ? -21.610 29.892 -1.144 1.00 42.31 87 ALA A O 1
ATOM 684 N N . THR A 1 88 ? -22.306 29.325 -3.196 1.00 46.41 88 THR A N 1
ATOM 685 C CA . THR A 1 88 ? -22.736 27.960 -2.874 1.00 46.41 88 THR A CA 1
ATOM 686 C C . THR A 1 88 ? -21.497 27.139 -2.504 1.00 46.41 88 THR A C 1
ATOM 688 O O . THR A 1 88 ? -20.704 26.781 -3.375 1.00 46.41 88 THR A O 1
ATOM 691 N N . TYR A 1 89 ? -21.294 26.878 -1.213 1.00 45.59 89 TYR A N 1
ATOM 692 C CA . TYR A 1 89 ? -20.209 26.028 -0.726 1.00 45.59 89 TYR A CA 1
ATOM 693 C C . TYR A 1 89 ? -20.488 24.578 -1.139 1.00 45.59 89 TYR A C 1
ATOM 695 O O . TYR A 1 89 ? -21.446 23.962 -0.675 1.00 45.59 89 TYR A O 1
ATOM 703 N N . GLN A 1 90 ? -19.670 24.041 -2.045 1.00 50.34 90 GLN A N 1
ATOM 704 C CA . GLN A 1 90 ? -19.590 22.605 -2.290 1.00 50.34 90 GLN A CA 1
ATOM 705 C C . GLN A 1 90 ? -18.357 22.073 -1.551 1.00 50.34 90 GLN A C 1
ATOM 707 O O . GLN A 1 90 ? -17.245 22.458 -1.921 1.00 50.34 90 GLN A O 1
ATOM 712 N N . PRO A 1 91 ? -18.508 21.207 -0.532 1.00 52.38 91 PRO A N 1
ATOM 713 C CA . PRO A 1 91 ? -17.359 20.585 0.110 1.00 52.38 91 PRO A CA 1
ATOM 714 C C . PRO A 1 91 ? -16.636 19.706 -0.915 1.00 52.38 91 PRO A C 1
ATOM 716 O O . PRO A 1 91 ? -17.197 18.753 -1.469 1.00 52.38 91 PRO A O 1
ATOM 719 N N . ALA A 1 92 ? -15.385 20.051 -1.212 1.00 59.22 92 ALA A N 1
ATOM 720 C CA . ALA A 1 92 ? -14.536 19.227 -2.052 1.00 59.22 92 ALA A CA 1
ATOM 721 C C . ALA A 1 92 ? -14.198 17.946 -1.283 1.00 59.22 92 ALA A C 1
ATOM 723 O O . ALA A 1 92 ? -13.616 17.995 -0.201 1.00 59.22 92 ALA A O 1
ATOM 724 N N . LYS A 1 93 ? -14.555 16.789 -1.852 1.00 58.06 93 LYS A N 1
ATOM 725 C CA . LYS A 1 93 ? -14.125 15.490 -1.324 1.00 58.06 93 LYS A CA 1
ATOM 726 C C . LYS A 1 93 ? -12.600 15.489 -1.182 1.00 58.06 93 LYS A C 1
ATOM 728 O O . LYS A 1 93 ? -11.922 15.873 -2.141 1.00 58.06 93 LYS A O 1
ATOM 733 N N . PRO A 1 94 ? -12.052 15.040 -0.042 1.00 56.12 94 PRO A N 1
ATOM 734 C CA . PRO A 1 94 ? -10.613 15.019 0.155 1.00 56.12 94 PRO A CA 1
ATOM 735 C C . PRO A 1 94 ? -9.950 14.159 -0.930 1.00 56.12 94 PRO A C 1
ATOM 737 O O . PRO A 1 94 ? -10.440 13.091 -1.310 1.00 56.12 94 PRO A O 1
ATOM 740 N N . SER A 1 95 ? -8.843 14.666 -1.471 1.00 52.91 95 SER A N 1
ATOM 741 C CA . SER A 1 95 ? -8.219 14.216 -2.726 1.00 52.91 95 SER A CA 1
ATOM 742 C C . SER A 1 95 ? -7.751 12.753 -2.729 1.00 52.91 95 SER A C 1
ATOM 744 O O . SER A 1 95 ? -7.507 12.187 -3.795 1.00 52.91 95 SER A O 1
ATOM 746 N N . TRP A 1 96 ? -7.690 12.105 -1.565 1.00 60.59 96 TRP A N 1
ATOM 747 C CA . TRP A 1 96 ? -7.323 10.698 -1.410 1.00 60.59 96 TRP A CA 1
ATOM 748 C C . TRP A 1 96 ? -8.489 9.709 -1.636 1.00 60.59 96 TRP A C 1
ATOM 750 O O . TRP A 1 96 ? -8.251 8.508 -1.754 1.00 60.59 96 TRP A O 1
ATOM 760 N N . LEU A 1 97 ? -9.737 10.188 -1.765 1.00 55.31 97 LEU A N 1
ATOM 761 C CA . LEU A 1 97 ? -10.945 9.368 -1.992 1.00 55.31 97 LEU A CA 1
ATOM 762 C C . LEU A 1 97 ? -11.365 9.233 -3.476 1.00 55.31 97 LEU A C 1
ATOM 764 O O . LEU A 1 97 ? -12.404 8.643 -3.787 1.00 55.31 97 LEU A O 1
ATOM 768 N N . GLY A 1 98 ? -10.568 9.745 -4.420 1.00 46.03 98 GLY A N 1
ATOM 769 C CA . GLY A 1 98 ? -10.859 9.674 -5.856 1.00 46.03 98 GLY A CA 1
ATOM 770 C C . GLY A 1 98 ? -10.667 8.274 -6.461 1.00 46.03 98 GLY A C 1
ATOM 771 O O . GLY A 1 98 ? -9.576 7.706 -6.431 1.00 46.03 98 GLY A O 1
ATOM 772 N N . ARG A 1 99 ? -11.714 7.714 -7.087 1.00 49.53 99 ARG A N 1
ATOM 773 C CA . ARG A 1 99 ? -11.570 6.570 -8.012 1.00 49.53 99 ARG A CA 1
ATOM 774 C C . ARG A 1 99 ? -10.807 7.013 -9.271 1.00 49.53 99 ARG A C 1
ATOM 776 O O . ARG A 1 99 ? -11.046 8.123 -9.739 1.00 49.53 99 ARG A O 1
ATOM 783 N N . PRO A 1 100 ? -9.974 6.150 -9.884 1.00 46.09 100 PRO A N 1
ATOM 784 C CA . PRO A 1 100 ? -9.378 6.447 -11.182 1.00 46.09 100 PRO A CA 1
ATOM 785 C C . PRO A 1 100 ? -10.489 6.539 -12.235 1.00 46.09 100 PRO A C 1
ATOM 787 O O . PRO A 1 100 ? -11.130 5.539 -12.564 1.00 46.09 100 PRO A O 1
ATOM 790 N N . THR A 1 101 ? -10.749 7.743 -12.738 1.00 46.41 101 THR A N 1
ATOM 791 C CA . THR A 1 101 ? -11.619 7.962 -13.889 1.00 46.41 101 THR A CA 1
ATOM 792 C C . THR A 1 101 ? -10.885 7.485 -15.139 1.00 46.41 101 THR A C 1
ATOM 794 O O . THR A 1 101 ? -9.820 7.974 -15.504 1.00 46.41 101 THR A O 1
ATOM 797 N N . THR A 1 102 ? -11.438 6.468 -15.791 1.00 54.88 102 THR A N 1
ATOM 798 C CA . THR A 1 102 ? -11.020 6.046 -17.129 1.00 54.88 102 THR A CA 1
ATOM 799 C C . THR A 1 102 ? -11.341 7.154 -18.137 1.00 54.88 102 THR A C 1
ATOM 801 O O . THR A 1 102 ? -12.505 7.560 -18.200 1.00 54.88 102 THR A O 1
ATOM 804 N N . PRO A 1 103 ? -10.393 7.619 -18.968 1.00 44.50 103 PRO A N 1
ATOM 805 C CA . PRO A 1 103 ? -10.726 8.500 -20.078 1.00 44.50 103 PRO A CA 1
ATOM 806 C C . PRO A 1 103 ? -11.403 7.682 -21.187 1.00 44.50 103 PRO A C 1
ATOM 808 O O . PRO A 1 103 ? -10.797 6.799 -21.795 1.00 44.50 103 PRO A O 1
ATOM 811 N N . LYS A 1 104 ? -12.687 7.965 -21.433 1.00 41.16 104 LYS A N 1
ATOM 812 C CA . LYS A 1 104 ? -13.426 7.477 -22.600 1.00 41.16 104 LYS A CA 1
ATOM 813 C C . LYS A 1 104 ? -13.214 8.465 -23.745 1.00 41.16 104 LYS A C 1
ATOM 815 O O . LYS A 1 104 ? -13.414 9.664 -23.586 1.00 41.16 104 LYS A O 1
ATOM 820 N N . ALA A 1 105 ? -12.782 7.929 -24.878 1.00 47.28 105 ALA A N 1
ATOM 821 C CA . ALA A 1 105 ? -12.574 8.635 -26.130 1.00 47.28 105 ALA A CA 1
ATOM 822 C C . ALA A 1 105 ? -13.843 9.354 -26.626 1.00 47.28 105 ALA A C 1
ATOM 824 O O . ALA A 1 105 ? -14.910 8.743 -26.638 1.00 47.28 105 ALA A O 1
ATOM 825 N N . SER A 1 106 ? -13.695 10.589 -27.123 1.00 43.72 106 SER A N 1
ATOM 826 C CA . SER A 1 106 ? -14.284 11.015 -28.402 1.00 43.72 106 SER A CA 1
ATOM 827 C C . SER A 1 106 ? -13.703 12.355 -28.888 1.00 43.72 106 SER A C 1
ATOM 829 O O . SER A 1 106 ? -13.829 13.375 -28.226 1.00 43.72 106 SER A O 1
ATOM 831 N N . GLN A 1 107 ? -13.017 12.282 -30.032 1.00 52.44 107 GLN A N 1
ATOM 832 C CA . GLN A 1 107 ? -13.040 13.186 -31.195 1.00 52.44 107 GLN A CA 1
ATOM 833 C C . GLN A 1 107 ? -13.263 14.702 -30.990 1.00 52.44 107 GLN A C 1
ATOM 835 O O . GLN A 1 107 ? -14.387 15.127 -30.765 1.00 52.44 107 GLN A O 1
ATOM 840 N N . GLN A 1 108 ? -12.235 15.517 -31.277 1.00 45.56 108 GLN A N 1
ATOM 841 C CA . GLN A 1 108 ? -12.170 16.366 -32.490 1.00 45.56 108 GLN A CA 1
ATOM 842 C C . GLN A 1 108 ? -10.842 17.158 -32.585 1.00 45.56 108 GLN A C 1
ATOM 844 O O . GLN A 1 108 ? -10.394 17.780 -31.628 1.00 45.56 108 GLN A O 1
ATOM 849 N N . LEU A 1 109 ? -10.223 17.109 -33.773 1.00 49.44 109 LEU A N 1
ATOM 850 C CA . LEU A 1 109 ? -9.147 17.990 -34.276 1.00 49.44 109 LEU A CA 1
ATOM 851 C C . LEU A 1 109 ? -9.711 19.429 -34.455 1.00 49.44 109 LEU A C 1
ATOM 853 O O . LEU A 1 109 ? -10.905 19.521 -34.745 1.00 49.44 109 LEU A O 1
ATOM 857 N N . PRO A 1 110 ? -8.925 20.533 -34.376 1.00 48.59 110 PRO A N 1
ATOM 858 C CA . PRO A 1 110 ? -7.871 20.826 -35.354 1.00 48.59 110 PRO A CA 1
ATOM 859 C C . PRO A 1 110 ? -6.564 21.450 -34.801 1.00 48.59 110 PRO A C 1
ATOM 861 O O . PRO A 1 110 ? -6.548 22.348 -33.971 1.00 48.59 110 PRO A O 1
ATOM 864 N N . GLN A 1 111 ? -5.462 20.947 -35.358 1.00 57.31 111 GLN A N 1
ATOM 865 C CA . GLN A 1 111 ? -4.261 21.628 -35.864 1.00 57.31 111 GLN A CA 1
ATOM 866 C C . GLN A 1 111 ? -3.673 22.892 -35.184 1.00 57.31 111 GLN A C 1
ATOM 868 O O . GLN A 1 111 ? -4.234 23.981 -35.221 1.00 57.31 111 GLN A O 1
ATOM 873 N N . LYS A 1 112 ? -2.366 22.736 -34.898 1.00 53.94 112 LYS A N 1
ATOM 874 C CA . LYS A 1 112 ? -1.260 23.692 -35.127 1.00 53.94 112 LYS A CA 1
ATOM 875 C C . LYS A 1 112 ? -0.914 24.643 -33.978 1.00 53.94 112 LYS A C 1
ATOM 877 O O . LYS A 1 112 ? -1.240 25.820 -34.020 1.00 53.94 112 LYS A O 1
ATOM 882 N N . VAL A 1 113 ? -0.058 24.169 -33.068 1.00 49.28 113 VAL A N 1
ATOM 883 C CA . VAL A 1 113 ? 0.913 25.032 -32.372 1.00 49.28 113 VAL A CA 1
ATOM 884 C C . VAL A 1 113 ? 2.274 24.330 -32.325 1.00 49.28 113 VAL A C 1
ATOM 886 O O . VAL A 1 113 ? 2.369 23.111 -32.204 1.00 49.28 113 VAL A O 1
ATOM 889 N N . ARG A 1 114 ? 3.302 25.138 -32.571 1.00 49.28 114 ARG A N 1
ATOM 890 C CA . ARG A 1 114 ? 4.678 24.816 -32.948 1.00 49.28 114 ARG A CA 1
ATOM 891 C C . ARG A 1 114 ? 5.462 24.105 -31.839 1.00 49.28 114 ARG A C 1
ATOM 893 O O . ARG A 1 114 ? 5.286 24.384 -30.659 1.00 49.28 114 ARG A O 1
ATOM 900 N N . GLN A 1 115 ? 6.334 23.199 -32.273 1.00 52.78 115 GLN A N 1
ATOM 901 C CA . GLN A 1 115 ? 7.287 22.446 -31.467 1.00 52.78 115 GLN A CA 1
ATOM 902 C C . GLN A 1 115 ? 8.426 23.360 -31.017 1.00 52.78 115 GLN A C 1
ATOM 904 O O . GLN A 1 115 ? 9.275 23.679 -31.831 1.00 52.78 115 GLN A O 1
ATOM 909 N N . ASP A 1 116 ? 8.452 23.738 -29.744 1.00 56.12 116 ASP A N 1
ATOM 910 C CA . ASP A 1 116 ? 9.658 24.205 -29.053 1.00 56.12 116 ASP A CA 1
ATOM 911 C C . ASP A 1 116 ? 9.393 24.152 -27.548 1.00 56.12 116 ASP A C 1
ATOM 913 O O . ASP A 1 116 ? 8.919 25.111 -26.947 1.00 56.12 116 ASP A O 1
ATOM 917 N N . SER A 1 117 ? 9.626 22.997 -26.924 1.00 51.91 117 SER A N 1
ATOM 918 C CA . SER A 1 117 ? 9.720 22.881 -25.463 1.00 51.91 117 SER A CA 1
ATOM 919 C C . SER A 1 117 ? 10.467 21.607 -25.096 1.00 51.91 117 SER A C 1
ATOM 921 O O . SER A 1 117 ? 9.894 20.534 -24.940 1.00 51.91 117 SER A O 1
ATOM 923 N N . LYS A 1 118 ? 11.791 21.765 -25.035 1.00 46.75 118 LYS A N 1
ATOM 924 C CA . LYS A 1 118 ? 12.673 21.275 -23.971 1.00 46.75 118 LYS A CA 1
ATOM 925 C C . LYS A 1 118 ? 12.113 20.100 -23.161 1.00 46.75 118 LYS A C 1
ATOM 927 O O . LYS A 1 118 ? 11.285 20.261 -22.270 1.00 46.75 118 LYS A O 1
ATOM 932 N N . SER A 1 119 ? 12.651 18.930 -23.475 1.00 46.25 119 SER A N 1
ATOM 933 C CA . SER A 1 119 ? 12.602 17.697 -22.703 1.00 46.25 119 SER A CA 1
ATOM 934 C C . SER A 1 119 ? 12.764 17.987 -21.209 1.00 46.25 119 SER A C 1
ATOM 936 O O . SER A 1 119 ? 13.836 18.383 -20.756 1.00 46.25 119 SER A O 1
ATOM 938 N N . ILE A 1 120 ? 11.693 17.777 -20.446 1.00 54.38 120 ILE A N 1
ATOM 939 C CA . ILE A 1 120 ? 11.750 17.652 -18.992 1.00 54.38 120 ILE A CA 1
ATOM 940 C C . ILE A 1 120 ? 12.192 16.207 -18.722 1.00 54.38 120 ILE A C 1
ATOM 942 O O . ILE A 1 120 ? 11.435 15.289 -19.050 1.00 54.38 120 ILE A O 1
ATOM 946 N N . PRO A 1 121 ? 13.386 15.944 -18.160 1.00 47.88 121 PRO A N 1
ATOM 947 C CA . PRO A 1 121 ? 13.700 14.620 -17.652 1.00 47.88 121 PRO A CA 1
ATOM 948 C C . PRO A 1 121 ? 12.875 14.414 -16.381 1.00 47.88 121 PRO A C 1
ATOM 950 O O . PRO A 1 121 ? 13.246 14.851 -15.293 1.00 47.88 121 PRO A O 1
ATOM 953 N N . THR A 1 122 ? 11.714 13.775 -16.515 1.00 42.06 122 THR A N 1
ATOM 954 C CA . THR A 1 122 ? 11.008 13.218 -15.364 1.00 42.06 122 THR A CA 1
ATOM 955 C C . THR A 1 122 ? 11.895 12.111 -14.801 1.00 42.06 122 THR A C 1
ATOM 957 O O . THR A 1 122 ? 11.933 11.004 -15.331 1.00 42.06 122 THR A O 1
ATOM 960 N N . GLN A 1 123 ? 12.643 12.439 -13.747 1.00 48.16 123 GLN A N 1
ATOM 961 C CA . GLN A 1 123 ? 13.360 11.509 -12.876 1.00 48.16 123 GLN A CA 1
ATOM 962 C C . GLN A 1 123 ? 12.338 10.624 -12.143 1.00 48.16 123 GLN A C 1
ATOM 964 O O . GLN A 1 123 ? 12.094 10.763 -10.947 1.00 48.16 123 GLN A O 1
ATOM 969 N N . ILE A 1 124 ? 11.678 9.735 -12.884 1.00 52.06 124 ILE A N 1
ATOM 970 C CA . ILE A 1 124 ? 11.006 8.573 -12.315 1.00 52.06 124 ILE A CA 1
ATOM 971 C C . ILE A 1 124 ? 12.161 7.681 -11.889 1.00 52.06 124 ILE A C 1
ATOM 973 O O . ILE A 1 124 ? 12.885 7.196 -12.755 1.00 52.06 124 ILE A O 1
ATOM 977 N N . SER A 1 125 ? 12.387 7.510 -10.585 1.00 45.97 125 SER A N 1
ATOM 978 C CA . SER A 1 125 ? 13.369 6.536 -10.119 1.00 45.97 125 SER A CA 1
ATOM 979 C C . SER A 1 125 ? 12.936 5.169 -10.644 1.00 45.97 125 SER A C 1
ATOM 981 O O . SER A 1 125 ? 11.958 4.563 -10.197 1.00 45.97 125 SER A O 1
ATOM 983 N N . GLU A 1 126 ? 13.593 4.733 -11.716 1.00 56.44 126 GLU A N 1
ATOM 984 C CA . GLU A 1 126 ? 13.304 3.468 -12.355 1.00 56.44 126 GLU A CA 1
ATOM 985 C C . GLU A 1 126 ? 13.690 2.399 -11.340 1.00 56.44 126 GLU A C 1
ATOM 987 O O . GLU A 1 126 ? 14.862 2.099 -11.129 1.00 56.44 126 GLU A O 1
ATOM 992 N N . LYS A 1 127 ? 12.702 1.844 -10.637 1.00 64.25 127 LYS A N 1
ATOM 993 C CA . LYS A 1 127 ? 12.923 0.637 -9.848 1.00 64.25 127 LYS A CA 1
ATOM 994 C C . LYS A 1 127 ? 13.311 -0.461 -10.843 1.00 64.25 127 LYS A C 1
ATOM 996 O O . LYS A 1 127 ? 12.459 -0.983 -11.555 1.00 64.25 127 LYS A O 1
ATOM 1001 N N . LEU A 1 128 ? 14.600 -0.764 -10.957 1.00 78.00 128 LEU A N 1
ATOM 1002 C CA . LEU A 1 128 ? 15.081 -1.872 -11.779 1.00 78.00 128 LEU A CA 1
ATOM 1003 C C . LEU A 1 128 ? 14.666 -3.186 -11.103 1.00 78.00 128 LEU A C 1
ATOM 1005 O O . LEU A 1 128 ? 14.923 -3.400 -9.919 1.00 78.00 128 LEU A O 1
ATOM 1009 N N . ILE A 1 129 ? 14.004 -4.065 -11.853 1.00 82.50 129 ILE A N 1
ATOM 1010 C CA . ILE A 1 129 ? 13.649 -5.420 -11.421 1.00 82.50 129 ILE A CA 1
ATOM 1011 C C . ILE A 1 129 ? 14.405 -6.438 -12.273 1.00 82.50 129 ILE A C 1
ATOM 1013 O O . ILE A 1 129 ? 14.726 -6.181 -13.431 1.00 82.50 129 ILE A O 1
ATOM 1017 N N . LYS A 1 130 ? 14.687 -7.620 -11.722 1.00 85.50 130 LYS A N 1
ATOM 1018 C CA . LYS A 1 130 ? 15.290 -8.717 -12.491 1.00 85.50 130 LYS A CA 1
ATOM 1019 C C . LYS A 1 130 ? 14.203 -9.513 -13.203 1.00 85.50 130 LYS A C 1
ATOM 1021 O O . LYS A 1 130 ? 13.216 -9.914 -12.587 1.00 85.50 130 LYS A O 1
ATOM 1026 N N . CYS A 1 131 ? 14.384 -9.745 -14.499 1.00 85.88 131 CYS A N 1
ATOM 1027 C CA . CYS A 1 131 ? 13.493 -10.597 -15.275 1.00 85.88 131 CYS A CA 1
ATOM 1028 C C . CYS A 1 131 ? 13.612 -12.056 -14.788 1.00 85.88 131 CYS A C 1
ATOM 1030 O O . CYS A 1 131 ? 14.728 -12.563 -14.725 1.00 85.88 131 CYS A O 1
ATOM 1032 N N . PRO A 1 132 ? 12.507 -12.757 -14.473 1.00 83.31 132 PRO A N 1
ATOM 1033 C CA . PRO A 1 132 ? 12.567 -14.143 -13.995 1.00 83.31 132 PRO A CA 1
ATOM 1034 C C . PRO A 1 132 ? 13.007 -15.148 -15.071 1.00 83.31 132 PRO A C 1
ATOM 1036 O O . PRO A 1 132 ? 13.418 -16.250 -14.726 1.00 83.31 132 PRO A O 1
ATOM 1039 N N . ASP A 1 133 ? 12.913 -14.770 -16.347 1.00 84.62 133 ASP A N 1
ATOM 1040 C CA . ASP A 1 133 ? 13.202 -15.631 -17.494 1.00 84.62 133 ASP A CA 1
ATOM 1041 C C . ASP A 1 133 ? 14.665 -15.496 -17.951 1.00 84.62 133 ASP A C 1
ATOM 1043 O O . ASP A 1 133 ? 15.432 -16.451 -17.906 1.00 84.62 133 ASP A O 1
ATOM 1047 N N . CYS A 1 134 ? 15.109 -14.278 -18.285 1.00 87.25 134 CYS A N 1
ATOM 1048 C CA . CYS A 1 134 ? 16.480 -14.041 -18.755 1.00 87.25 134 CYS A CA 1
ATOM 1049 C C . CYS A 1 134 ? 17.446 -13.507 -17.686 1.00 87.25 134 CYS A C 1
ATOM 1051 O O . CYS A 1 134 ? 18.604 -13.238 -17.996 1.00 87.25 134 CYS A O 1
ATOM 1053 N N . SER A 1 135 ? 16.986 -13.305 -16.445 1.00 85.69 135 SER A N 1
ATOM 1054 C CA . SER A 1 135 ? 17.775 -12.788 -15.307 1.00 85.69 135 SER A CA 1
ATOM 1055 C C . SER A 1 135 ? 18.411 -11.401 -15.493 1.00 85.69 135 SER A C 1
ATOM 1057 O O . SER A 1 135 ? 19.116 -10.925 -14.604 1.00 85.69 135 SER A O 1
ATOM 1059 N N . LYS A 1 136 ? 18.137 -10.715 -16.609 1.00 87.69 136 LYS A N 1
ATOM 1060 C CA . LYS A 1 136 ? 18.615 -9.354 -16.875 1.00 87.69 136 LYS A CA 1
ATOM 1061 C C . LYS A 1 136 ? 17.787 -8.313 -16.129 1.00 87.69 136 LYS A C 1
ATOM 1063 O O . LYS A 1 136 ? 16.591 -8.499 -15.890 1.00 87.69 136 LYS A O 1
ATOM 1068 N N . GLU A 1 137 ? 18.431 -7.203 -15.797 1.00 88.25 137 GLU A N 1
ATOM 1069 C CA . GLU A 1 137 ? 17.789 -6.051 -15.175 1.00 88.25 137 GLU A CA 1
ATOM 1070 C C . GLU A 1 137 ? 16.943 -5.301 -16.201 1.00 88.25 137 GLU A C 1
ATOM 1072 O O . GLU A 1 137 ? 17.364 -5.034 -17.329 1.00 88.25 137 GLU A O 1
ATOM 1077 N N . VAL A 1 138 ? 15.708 -5.013 -15.817 1.00 85.62 138 VAL A N 1
ATOM 1078 C CA . VAL A 1 138 ? 14.707 -4.377 -16.662 1.00 85.62 138 VAL A CA 1
ATOM 1079 C C . VAL A 1 138 ? 13.929 -3.360 -15.844 1.00 85.62 138 VAL A C 1
ATOM 1081 O O . VAL A 1 138 ? 13.646 -3.568 -14.664 1.00 85.62 138 VAL A O 1
ATOM 1084 N N . SER A 1 139 ? 13.575 -2.242 -16.471 1.00 80.50 139 SER A N 1
ATOM 1085 C CA . SER A 1 139 ? 12.668 -1.267 -15.870 1.00 80.50 139 SER A CA 1
ATOM 1086 C C . SER A 1 139 ? 11.241 -1.828 -15.785 1.00 80.50 139 SER A C 1
ATOM 1088 O O . SER A 1 139 ? 10.927 -2.857 -16.390 1.00 80.50 139 SER A O 1
ATOM 1090 N N . PHE A 1 140 ? 10.371 -1.162 -15.016 1.00 69.31 140 PHE A N 1
ATOM 1091 C CA . PHE A 1 140 ? 8.948 -1.498 -14.827 1.00 69.31 140 PHE A CA 1
ATOM 1092 C C . PHE A 1 140 ? 8.131 -1.364 -16.137 1.00 69.31 140 PHE A C 1
ATOM 1094 O O . PHE A 1 140 ? 7.256 -0.517 -16.285 1.00 69.31 140 PHE A O 1
ATOM 1101 N N . LEU A 1 141 ? 8.412 -2.219 -17.118 1.00 76.69 141 LEU A N 1
ATOM 1102 C CA . LEU A 1 141 ? 7.742 -2.291 -18.415 1.00 76.69 141 LEU A CA 1
ATOM 1103 C C . LEU A 1 141 ? 6.777 -3.475 -18.453 1.00 76.69 141 LEU A C 1
ATOM 1105 O O . LEU A 1 141 ? 6.954 -4.457 -17.737 1.00 76.69 141 LEU A O 1
ATOM 1109 N N . LYS A 1 142 ? 5.760 -3.427 -19.324 1.00 80.75 142 LYS A N 1
ATOM 1110 C CA . LYS A 1 142 ? 4.826 -4.557 -19.517 1.00 80.75 142 LYS A CA 1
ATOM 1111 C C . LYS A 1 142 ? 5.549 -5.844 -19.939 1.00 80.75 142 LYS A C 1
ATOM 1113 O O . LYS A 1 142 ? 5.174 -6.923 -19.486 1.00 80.75 142 LYS A O 1
ATOM 1118 N N . TYR A 1 143 ? 6.608 -5.706 -20.735 1.00 86.00 143 TYR A N 1
ATOM 1119 C CA . TYR A 1 143 ? 7.411 -6.802 -21.268 1.00 86.00 143 TYR A CA 1
ATOM 1120 C C . TYR A 1 143 ? 8.902 -6.531 -21.071 1.00 86.00 143 TYR A C 1
ATOM 1122 O O . TYR A 1 143 ? 9.350 -5.382 -21.072 1.00 86.00 143 TYR A O 1
ATOM 1130 N N . CYS A 1 144 ? 9.677 -7.600 -20.934 1.00 87.25 144 CYS A N 1
ATOM 1131 C CA . CYS A 1 144 ? 11.127 -7.559 -20.884 1.00 87.25 144 CYS A CA 1
ATOM 1132 C C . CYS A 1 144 ? 11.692 -7.157 -22.252 1.00 87.25 144 CYS A C 1
ATOM 1134 O O . CYS A 1 144 ? 11.473 -7.853 -23.239 1.00 87.25 144 CYS A O 1
ATOM 1136 N N . LYS A 1 145 ? 12.487 -6.082 -22.309 1.00 88.06 145 LYS A N 1
ATOM 1137 C CA . LYS A 1 145 ? 13.158 -5.638 -23.547 1.00 88.06 145 LYS A CA 1
ATOM 1138 C C . LYS A 1 145 ? 14.176 -6.646 -24.097 1.00 88.06 145 LYS A C 1
ATOM 1140 O O . LYS A 1 145 ? 14.530 -6.561 -25.263 1.00 88.06 145 LYS A O 1
ATOM 1145 N N . ASN A 1 146 ? 14.661 -7.570 -23.264 1.00 88.94 146 ASN A N 1
ATOM 1146 C CA . ASN A 1 146 ? 15.695 -8.529 -23.651 1.00 88.94 146 ASN A CA 1
ATOM 1147 C C . ASN A 1 146 ? 15.143 -9.859 -24.181 1.00 88.94 146 ASN A C 1
ATOM 1149 O O . ASN A 1 146 ? 15.734 -10.415 -25.096 1.00 88.94 146 ASN A O 1
ATOM 1153 N N . CYS A 1 147 ? 14.062 -10.387 -23.596 1.00 87.69 147 CYS A N 1
ATOM 1154 C CA . CYS A 1 147 ? 13.506 -11.695 -23.979 1.00 87.69 147 CYS A CA 1
ATOM 1155 C C . CYS A 1 147 ? 12.014 -11.670 -24.338 1.00 87.69 147 CYS A C 1
ATOM 1157 O O . CYS A 1 147 ? 11.464 -12.691 -24.729 1.00 87.69 147 CYS A O 1
ATOM 1159 N N . GLY A 1 148 ? 11.330 -10.532 -24.190 1.00 86.06 148 GLY A N 1
ATOM 1160 C CA . GLY A 1 148 ? 9.894 -10.414 -24.459 1.00 86.06 148 GLY A CA 1
ATOM 1161 C C . GLY A 1 148 ? 8.979 -10.937 -23.345 1.00 86.06 148 GLY A C 1
ATOM 1162 O O . GLY A 1 148 ? 7.767 -10.769 -23.440 1.00 86.06 148 GLY A O 1
ATOM 1163 N N . TYR A 1 149 ? 9.523 -11.512 -22.265 1.00 85.62 149 TYR A N 1
ATOM 1164 C CA . TYR A 1 149 ? 8.725 -12.054 -21.159 1.00 85.62 149 TYR A CA 1
ATOM 1165 C C . TYR A 1 149 ? 7.815 -10.998 -20.511 1.00 85.62 149 TYR A C 1
ATOM 1167 O O . TYR A 1 149 ? 8.243 -9.873 -20.241 1.00 85.62 149 TYR A O 1
ATOM 1175 N N . GLN A 1 150 ? 6.568 -11.360 -20.214 1.00 86.50 150 GLN A N 1
ATOM 1176 C CA . GLN A 1 150 ? 5.580 -10.456 -19.626 1.00 86.50 150 GLN A CA 1
ATOM 1177 C C . GLN A 1 150 ? 5.826 -10.250 -18.119 1.00 86.50 150 GLN A C 1
ATOM 1179 O O . GLN A 1 150 ? 5.665 -11.158 -17.309 1.00 86.50 150 GLN A O 1
ATOM 1184 N N . LEU A 1 151 ? 6.189 -9.029 -17.719 1.00 86.19 151 LEU A N 1
ATOM 1185 C CA . LEU A 1 151 ? 6.577 -8.697 -16.335 1.00 86.19 151 LEU A CA 1
ATOM 1186 C C . LEU A 1 151 ? 5.396 -8.253 -15.457 1.00 86.19 151 LEU A C 1
ATOM 1188 O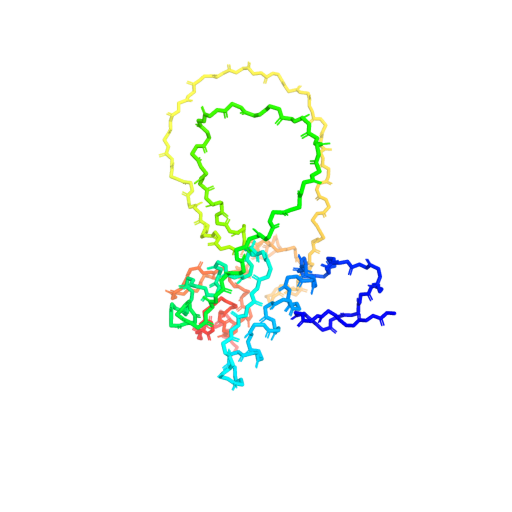 O . LEU A 1 151 ? 5.539 -8.041 -14.253 1.00 86.19 151 LEU A O 1
ATOM 1192 N N . HIS A 1 152 ? 4.215 -8.115 -16.049 1.00 85.56 152 HIS A N 1
ATOM 1193 C CA . HIS A 1 152 ? 3.030 -7.600 -15.383 1.00 85.56 152 HIS A CA 1
ATOM 1194 C C . HIS A 1 152 ? 1.806 -8.434 -15.718 1.00 85.56 152 HIS A C 1
ATOM 1196 O O . HIS A 1 152 ? 1.589 -8.811 -16.867 1.00 85.56 152 HIS A O 1
ATOM 1202 N N . LYS A 1 153 ? 0.961 -8.660 -14.718 1.00 85.81 153 LYS A N 1
ATOM 1203 C CA . LYS A 1 153 ? -0.317 -9.348 -14.881 1.00 85.81 153 LYS A CA 1
ATOM 1204 C C . LYS A 1 153 ? -1.427 -8.578 -14.193 1.00 85.81 153 LYS A C 1
ATOM 1206 O O . LYS A 1 153 ? -1.219 -7.948 -13.155 1.00 85.81 153 LYS A O 1
ATOM 1211 N N . GLU A 1 154 ? -2.615 -8.647 -14.759 1.00 89.50 154 GLU A N 1
ATOM 1212 C CA . GLU A 1 154 ? -3.788 -8.000 -14.190 1.00 89.50 154 GLU A CA 1
ATOM 1213 C C . GLU A 1 154 ? -4.498 -8.954 -13.233 1.00 89.50 154 GLU A C 1
ATOM 1215 O O . GLU A 1 154 ? -4.595 -10.159 -13.463 1.00 89.50 154 GLU A O 1
ATOM 1220 N N . CYS A 1 155 ? -4.972 -8.422 -12.110 1.00 90.44 155 CYS A N 1
ATOM 1221 C CA . CYS A 1 155 ? -5.778 -9.203 -11.187 1.00 90.44 155 CYS A CA 1
ATOM 1222 C C . CYS A 1 155 ? -7.152 -9.490 -11.819 1.00 90.44 155 CYS A C 1
ATOM 1224 O O . CYS A 1 155 ? -7.856 -8.533 -12.142 1.00 90.44 155 CYS A O 1
ATOM 1226 N N . PRO A 1 156 ? -7.613 -10.751 -11.890 1.00 89.38 156 PRO A N 1
ATOM 1227 C CA . PRO A 1 156 ? -8.922 -11.075 -12.466 1.00 89.38 156 PRO A CA 1
ATOM 1228 C C . PRO A 1 156 ? -10.099 -10.516 -11.650 1.00 89.38 156 PRO A C 1
ATOM 1230 O O . PRO A 1 156 ? -11.201 -10.386 -12.165 1.00 89.38 156 PRO A O 1
ATOM 1233 N N . HIS A 1 157 ? -9.881 -10.161 -10.379 1.00 91.06 157 HIS A N 1
ATOM 1234 C CA . HIS A 1 157 ? -10.940 -9.668 -9.495 1.00 91.06 157 HIS A CA 1
ATOM 1235 C C . HIS A 1 157 ? -11.091 -8.146 -9.482 1.00 91.06 157 HIS A C 1
ATOM 1237 O O . HIS A 1 157 ? -12.179 -7.644 -9.228 1.00 91.06 157 HIS A O 1
ATOM 1243 N N . CYS A 1 158 ? -9.998 -7.400 -9.664 1.00 92.00 158 CYS A N 1
ATOM 1244 C CA . CYS A 1 158 ? -10.008 -5.940 -9.516 1.00 92.00 158 CYS A CA 1
ATOM 1245 C C . CYS A 1 158 ? -9.237 -5.197 -10.612 1.00 92.00 158 CYS A C 1
ATOM 1247 O O . CYS A 1 158 ? -9.082 -3.979 -10.512 1.00 92.00 158 CYS A O 1
ATOM 1249 N N . GLN A 1 159 ? -8.707 -5.930 -11.599 1.00 90.94 159 GLN A N 1
ATOM 1250 C CA . GLN A 1 159 ? -7.964 -5.439 -12.768 1.00 90.94 159 GLN A CA 1
ATOM 1251 C C . GLN A 1 159 ? -6.710 -4.617 -12.425 1.00 90.94 159 GLN A C 1
ATOM 1253 O O . GLN A 1 159 ? -6.104 -3.981 -13.280 1.00 90.94 159 GLN A O 1
ATOM 1258 N N . LYS A 1 160 ? -6.258 -4.646 -11.163 1.00 91.50 160 LYS A N 1
ATOM 1259 C CA . LYS A 1 160 ? -4.998 -4.012 -10.765 1.00 91.50 160 LYS A CA 1
ATOM 1260 C C . LYS A 1 160 ? -3.830 -4.753 -11.411 1.00 91.50 160 LYS A C 1
ATOM 1262 O O . LYS A 1 160 ? -3.744 -5.976 -11.303 1.00 91.50 160 LYS A O 1
ATOM 1267 N N . VAL A 1 161 ? -2.902 -4.000 -11.990 1.00 88.94 161 VAL A N 1
ATOM 1268 C CA . VAL A 1 161 ? -1.612 -4.512 -12.458 1.00 88.94 161 VAL A CA 1
ATOM 1269 C C . VAL A 1 161 ? -0.753 -4.908 -11.252 1.00 88.94 161 VAL A C 1
ATOM 1271 O O . VAL A 1 161 ? -0.528 -4.104 -10.349 1.00 88.94 161 VAL A O 1
ATOM 1274 N N . ASN A 1 162 ? -0.301 -6.158 -11.228 1.00 89.38 162 ASN A N 1
ATOM 1275 C CA . ASN A 1 162 ? 0.609 -6.716 -10.231 1.00 89.38 162 ASN A CA 1
ATOM 1276 C C . ASN A 1 162 ? 1.848 -7.289 -10.930 1.00 89.38 162 ASN A C 1
ATOM 1278 O O . ASN A 1 162 ? 1.819 -7.587 -12.126 1.00 89.38 162 ASN A O 1
ATOM 1282 N N . SER A 1 163 ? 2.926 -7.474 -10.167 1.00 83.94 163 SER A N 1
ATOM 1283 C CA . SER A 1 163 ? 4.127 -8.145 -10.664 1.00 83.94 163 SER A CA 1
ATOM 1284 C C . SER A 1 163 ? 3.822 -9.601 -11.028 1.00 83.94 163 SER A C 1
ATOM 1286 O O . SER A 1 163 ? 2.997 -10.261 -10.386 1.00 83.94 163 SER A O 1
ATOM 1288 N N . VAL A 1 164 ? 4.528 -10.122 -12.033 1.00 83.50 164 VAL A N 1
ATOM 1289 C CA . VAL A 1 164 ? 4.551 -11.551 -12.392 1.00 83.50 164 VAL A CA 1
ATOM 1290 C C . VAL A 1 164 ? 4.724 -12.448 -11.158 1.00 83.50 164 VAL A C 1
ATOM 1292 O O . VAL A 1 164 ? 3.999 -13.441 -11.011 1.00 83.50 164 VAL A O 1
ATOM 1295 N N . THR A 1 165 ? 5.631 -12.073 -10.252 1.00 80.06 165 THR A N 1
ATOM 1296 C CA . THR A 1 165 ? 6.016 -12.869 -9.077 1.00 80.06 165 THR A CA 1
ATOM 1297 C C . THR A 1 165 ? 5.028 -12.773 -7.912 1.00 80.06 165 THR A C 1
ATOM 1299 O O . THR A 1 165 ? 5.090 -13.578 -6.984 1.00 80.06 165 THR A O 1
ATOM 1302 N N . SER A 1 166 ? 4.086 -11.825 -7.936 1.00 84.00 166 SER A N 1
ATOM 1303 C CA . SER A 1 166 ? 3.120 -11.642 -6.850 1.00 84.00 166 SER A CA 1
ATOM 1304 C C . SER A 1 166 ? 2.124 -12.805 -6.796 1.00 84.00 166 SER A C 1
ATOM 1306 O O . SER A 1 166 ? 1.433 -13.075 -7.777 1.00 84.00 166 SER A O 1
ATOM 1308 N N . LYS A 1 167 ? 2.011 -13.474 -5.642 1.00 87.62 167 LYS A N 1
ATOM 1309 C CA . LYS A 1 167 ? 0.993 -14.516 -5.387 1.00 87.62 167 LYS A CA 1
ATOM 1310 C C . LYS A 1 167 ? -0.374 -13.939 -4.999 1.00 87.62 167 LYS A C 1
ATOM 1312 O O . LYS A 1 167 ? -1.395 -14.602 -5.155 1.00 87.62 167 LYS A O 1
ATOM 1317 N N . PHE A 1 168 ? -0.398 -12.693 -4.527 1.00 91.25 168 PHE A N 1
ATOM 1318 C CA . PHE A 1 168 ? -1.602 -11.986 -4.089 1.00 91.25 168 PHE A CA 1
ATOM 1319 C C . PHE A 1 168 ? -1.680 -10.607 -4.735 1.00 91.25 168 PHE A C 1
ATOM 1321 O O . PHE A 1 168 ? -0.659 -9.998 -5.062 1.00 91.25 168 PHE A O 1
ATOM 1328 N N . CYS A 1 169 ? -2.898 -10.107 -4.929 1.00 91.69 169 CYS A N 1
ATOM 1329 C CA . CYS A 1 169 ? -3.102 -8.763 -5.440 1.00 91.69 169 CYS A CA 1
ATOM 1330 C C . CYS A 1 169 ? -2.844 -7.711 -4.356 1.00 91.69 169 CYS A C 1
ATOM 1332 O O . CYS A 1 169 ? -3.488 -7.717 -3.312 1.00 91.69 169 CYS A O 1
ATOM 1334 N N . THR A 1 170 ? -2.005 -6.726 -4.673 1.00 89.94 170 THR A N 1
ATOM 1335 C CA . THR A 1 170 ? -1.682 -5.584 -3.794 1.00 89.94 170 THR A CA 1
ATOM 1336 C C . THR A 1 170 ? -2.862 -4.655 -3.499 1.00 89.94 170 THR A C 1
ATOM 1338 O O . THR A 1 170 ? -2.787 -3.851 -2.580 1.00 89.94 170 THR A O 1
ATOM 1341 N N . LYS A 1 171 ? -3.946 -4.725 -4.285 1.00 92.31 171 LYS A N 1
ATOM 1342 C CA . LYS A 1 171 ? -5.140 -3.883 -4.102 1.00 92.31 171 LYS A CA 1
ATOM 1343 C C . LYS A 1 171 ? -6.272 -4.606 -3.379 1.00 92.31 171 LYS A C 1
ATOM 1345 O O . LYS A 1 171 ? -6.894 -4.017 -2.511 1.00 92.31 171 LYS A O 1
ATOM 1350 N N . CYS A 1 172 ? -6.593 -5.838 -3.777 1.00 92.12 172 CYS A N 1
ATOM 1351 C CA . CYS A 1 172 ? -7.760 -6.554 -3.242 1.00 92.12 172 CYS A CA 1
ATOM 1352 C C . CYS A 1 172 ? -7.411 -7.740 -2.336 1.00 92.12 172 CYS A C 1
ATOM 1354 O O . CYS A 1 172 ? -8.323 -8.406 -1.858 1.00 92.12 172 CYS A O 1
ATOM 1356 N N . GLY A 1 173 ? -6.126 -8.066 -2.158 1.00 90.94 173 GLY A N 1
ATOM 1357 C CA . GLY A 1 173 ? -5.665 -9.171 -1.309 1.00 90.94 173 GLY A CA 1
ATOM 1358 C C . GLY A 1 173 ? -5.971 -10.580 -1.831 1.00 90.94 173 GLY A C 1
ATOM 1359 O O . GLY A 1 173 ? -5.447 -11.551 -1.298 1.00 90.94 173 GLY A O 1
ATOM 1360 N N . LYS A 1 174 ? -6.781 -10.728 -2.889 1.00 91.62 174 LYS A N 1
ATOM 1361 C CA . LYS A 1 174 ? -7.119 -12.040 -3.462 1.00 91.62 174 LYS A CA 1
ATOM 1362 C C . LYS A 1 174 ? -5.905 -12.688 -4.129 1.00 91.62 174 LYS A C 1
ATOM 1364 O O . LYS A 1 174 ? -5.044 -11.996 -4.684 1.00 91.62 174 LYS A O 1
ATOM 1369 N N . SER A 1 175 ? -5.860 -14.017 -4.086 1.00 90.44 175 SER A N 1
ATOM 1370 C CA . SER A 1 175 ? -4.831 -14.813 -4.749 1.00 90.44 175 SER A CA 1
ATOM 1371 C C . SER A 1 175 ? -4.883 -14.607 -6.263 1.00 90.44 175 SER A C 1
ATOM 1373 O O . SER A 1 175 ? -5.944 -14.505 -6.878 1.00 90.44 175 SER A O 1
ATOM 1375 N N . ILE A 1 176 ? -3.707 -14.505 -6.868 1.00 88.44 176 ILE A N 1
ATOM 1376 C CA . ILE A 1 176 ? -3.526 -14.378 -8.311 1.00 88.44 176 ILE A CA 1
ATOM 1377 C C . ILE A 1 176 ? -2.523 -15.441 -8.742 1.00 88.44 176 ILE A C 1
ATOM 1379 O O . ILE A 1 176 ? -1.483 -15.607 -8.104 1.00 88.44 176 ILE A O 1
ATOM 1383 N N . LYS A 1 177 ? -2.825 -16.174 -9.818 1.00 79.56 177 LYS A N 1
ATOM 1384 C CA . LYS A 1 177 ? -1.933 -17.233 -10.305 1.00 79.56 177 LYS A CA 1
ATOM 1385 C C . LYS A 1 177 ? -0.563 -16.623 -10.664 1.00 79.56 177 LYS A C 1
ATOM 1387 O O . LYS A 1 177 ? -0.521 -15.658 -11.439 1.00 79.56 177 LYS A O 1
ATOM 1392 N N . PRO A 1 178 ? 0.557 -17.060 -10.058 1.00 67.62 178 PRO A N 1
ATOM 1393 C CA . PRO A 1 178 ? 1.888 -16.721 -10.556 1.00 67.62 178 PRO A CA 1
ATOM 1394 C C . PRO A 1 178 ? 2.045 -17.272 -11.976 1.00 67.62 178 PRO A C 1
ATOM 1396 O O . PRO A 1 178 ? 1.680 -18.411 -12.219 1.00 67.62 178 PRO A O 1
ATOM 1399 N N . LEU A 1 179 ? 2.568 -16.462 -12.905 1.00 65.06 179 LEU A N 1
ATOM 1400 C CA . LEU A 1 179 ? 2.947 -16.936 -14.251 1.00 65.06 179 LEU A CA 1
ATOM 1401 C C . LEU A 1 179 ? 4.301 -17.666 -14.240 1.00 65.06 179 LEU A C 1
ATOM 1403 O O . LEU A 1 179 ? 4.825 -18.043 -15.281 1.00 65.06 179 LEU A O 1
ATOM 1407 N N . VAL A 1 180 ? 4.879 -17.826 -13.051 1.00 62.94 180 VAL A N 1
ATOM 1408 C CA . VAL A 1 180 ? 6.053 -18.653 -12.808 1.00 62.94 180 VAL A CA 1
ATOM 1409 C C . VAL A 1 180 ? 5.528 -19.986 -12.278 1.00 62.94 180 VAL A C 1
ATOM 1411 O O . VAL A 1 180 ? 5.456 -20.184 -11.066 1.00 62.94 180 VAL A O 1
ATOM 1414 N N . GLU A 1 181 ? 5.076 -20.855 -13.181 1.00 56.44 181 GLU A N 1
ATOM 1415 C CA . GLU A 1 181 ? 5.026 -22.291 -12.899 1.00 56.44 181 GLU A CA 1
ATOM 1416 C C . GLU A 1 181 ? 6.472 -22.784 -12.989 1.00 56.44 181 GLU A C 1
ATOM 1418 O O . GLU A 1 181 ? 7.066 -22.814 -14.065 1.00 56.44 181 GLU A O 1
ATOM 1423 N N . LYS A 1 182 ? 7.072 -23.029 -11.824 1.00 48.81 182 LYS A N 1
ATOM 1424 C CA . LYS A 1 182 ? 8.276 -23.847 -11.696 1.00 48.81 182 LYS A CA 1
ATOM 1425 C C . LYS A 1 182 ? 7.846 -25.235 -11.268 1.00 48.81 182 LYS A C 1
ATOM 1427 O O . LYS A 1 182 ? 6.971 -25.288 -10.373 1.00 48.81 182 LYS A O 1
#

Sequence (182 aa):
MRQCLACWEDIEEQDQICLHCGSNQDEIKDYLALVLLKQRKKKITIPEQTSALDYVIDVDPKTAEDITFAKPAAETGEHQARTPPGATYQPAKPSWLGRPTTPKASQQLPQKVRQDSKSIPTQISEKLIKCPDCSKEVSFLKYCKNCGYQLHKECPHCQKVNSVTSKFCTKCGKSIKPLVEK